Protein AF-A0A9P8VQ71-F1 (afdb_monomer_lite)

Organism: NCBI:txid1576542

Sequence (256 aa):
QYFTYIGATPNETIGEFLALGPKFKAKHPDRSVFQLFCYADFCFQHNPHPDDAMDLIQDFVSDPPVWDEIPWGSDHDKDLANSKLDGVLRALDESGKVQTDVPGVTEVQGQYNSEKRRKMRARFHGKGALSANNITIDDPETGKTVVAEILGRHPLRKYWLALALPSLNVEFKTLSRGHYIDGKETRYQDAFNDYVNHGSNKTLSVAANKEQLDDCCPGQFELNLVLVMPWGKGYRYAAYGIPHYKTDRDFMVFSK

Foldseek 3Di:
DLQDLLVVDDPVLVVVLVVLLVLLCVVQVQDDSLLLSLQLSLLSVPDPDSVSSVVVSV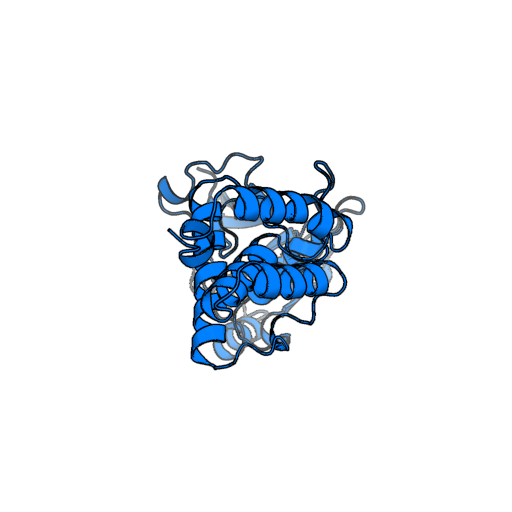VCSVPNPDLVPPPSVDPVSSVSSVVSSVVVVVVCLVVVHDDPRHGPDPPPVPDDDLPVLVVLVVVQQAPFDPVLQWDWDQDPVPRDTFIWGFPEAEPVQRQKTWTFTADPDPVCRQQTEIEMDGCVPPVNVVSSVSCCPGGRNDYAAAPPDVVSCVVVDVVQWAQRYWHWDDDDPDIWIWGWTDGNSDSNHIHTDTDD

Radius of gyration: 24.18 Å; chains: 1; bounding box: 52×38×70 Å

Secondary structure (DSSP, 8-state):
---HHHHHS-HHHHHHHHHHHHHHHHH-TTS-HHHHHHHHHHHHHH-SSHHHHHHHHHHHHHSPPPGGGS--SSHHHHHHHHHHHHHHHHHHHHTT------TT----TT---HHHHHHHHTTTS-SS-TTTTEEEEE-TTT--EEEEEEEEE-SS-TTEEEEEEPP--SS-SS-PEEEEEETTSHHHHHHHHHHHHHS--PBPPB--SGGGTTT--GGGEEEEEEEEEEETTEEEEEEEEEETT-TT--EEEE--

pLDDT: mean 74.89, std 17.03, range [30.48, 95.0]

Structure (mmCIF, N/CA/C/O backbone):
data_AF-A0A9P8VQ71-F1
#
_entry.id   AF-A0A9P8VQ71-F1
#
loop_
_atom_site.group_PDB
_atom_site.id
_atom_site.type_symbol
_atom_site.label_atom_id
_atom_site.label_alt_id
_atom_site.label_comp_id
_atom_site.label_asym_id
_atom_site.label_entity_id
_atom_site.label_seq_id
_atom_site.pdbx_PDB_ins_code
_atom_site.Cartn_x
_atom_site.Cartn_y
_atom_site.Cartn_z
_atom_site.occupancy
_atom_site.B_iso_or_equiv
_atom_site.auth_seq_id
_atom_site.auth_comp_id
_atom_site.auth_asym_id
_atom_site.auth_atom_id
_atom_site.pdbx_PDB_model_num
ATOM 1 N N . GLN A 1 1 ? 25.917 -2.150 -16.978 1.00 56.72 1 GLN A N 1
ATOM 2 C CA . GLN A 1 1 ? 25.340 -2.052 -18.335 1.00 56.72 1 GLN A CA 1
ATOM 3 C C . GLN A 1 1 ? 24.249 -3.104 -18.422 1.00 56.72 1 GLN A C 1
ATOM 5 O O . GLN A 1 1 ? 24.563 -4.263 -18.211 1.00 56.72 1 GLN A O 1
ATOM 10 N N . TYR A 1 2 ? 22.988 -2.702 -18.601 1.00 66.12 2 TYR A N 1
ATOM 11 C CA . TYR A 1 2 ? 21.840 -3.624 -18.560 1.00 66.12 2 TYR A CA 1
ATOM 12 C C . TYR A 1 2 ? 21.537 -4.289 -19.915 1.00 66.12 2 TYR A C 1
ATOM 14 O O . TYR A 1 2 ? 20.934 -5.356 -19.939 1.00 66.12 2 TYR A O 1
ATOM 22 N N . PHE A 1 3 ? 22.000 -3.692 -21.020 1.00 81.56 3 PHE A N 1
ATOM 23 C CA . PHE A 1 3 ? 21.743 -4.142 -22.392 1.00 81.56 3 PHE A CA 1
ATOM 24 C C . PHE A 1 3 ? 23.066 -4.290 -23.145 1.00 81.56 3 PHE A C 1
ATOM 26 O O . PHE A 1 3 ? 23.604 -3.324 -23.693 1.00 81.56 3 PHE A O 1
ATOM 33 N N . THR A 1 4 ? 23.652 -5.480 -23.051 1.00 83.81 4 THR A N 1
ATOM 34 C CA . THR A 1 4 ? 25.009 -5.762 -23.533 1.00 83.81 4 THR A CA 1
ATOM 35 C C . THR A 1 4 ? 25.069 -5.818 -25.055 1.00 83.81 4 THR A C 1
ATOM 37 O O . THR A 1 4 ? 26.008 -5.287 -25.644 1.00 83.81 4 THR A O 1
ATOM 40 N N . TYR A 1 5 ? 24.069 -6.423 -25.692 1.00 85.12 5 TYR A N 1
ATOM 41 C CA . TYR A 1 5 ? 24.061 -6.672 -27.132 1.00 85.12 5 TYR A CA 1
ATOM 42 C C . TYR A 1 5 ? 23.597 -5.441 -27.903 1.00 85.12 5 TYR A C 1
ATOM 44 O O . TYR A 1 5 ? 24.201 -5.105 -28.920 1.00 85.12 5 TYR A O 1
ATOM 52 N N . ILE A 1 6 ? 22.656 -4.668 -27.347 1.00 84.38 6 ILE A N 1
ATOM 53 C CA . ILE A 1 6 ? 22.350 -3.323 -27.863 1.00 84.38 6 ILE A CA 1
ATOM 54 C C . ILE A 1 6 ? 23.618 -2.459 -27.861 1.00 84.38 6 ILE A C 1
ATOM 56 O O . ILE A 1 6 ? 23.921 -1.804 -28.851 1.00 84.38 6 ILE A O 1
ATOM 60 N N . GLY A 1 7 ? 24.402 -2.488 -26.776 1.00 80.50 7 GLY A N 1
ATOM 61 C CA . GLY A 1 7 ? 25.647 -1.719 -26.674 1.00 80.50 7 GLY A CA 1
ATOM 62 C C . GLY A 1 7 ? 26.777 -2.189 -27.600 1.00 80.50 7 GLY A C 1
ATOM 63 O O . GLY A 1 7 ? 27.717 -1.431 -27.826 1.00 80.50 7 GLY A O 1
ATOM 64 N N . ALA A 1 8 ? 26.694 -3.414 -28.126 1.00 82.75 8 ALA A N 1
ATOM 65 C CA . ALA A 1 8 ? 27.650 -3.985 -29.075 1.00 82.75 8 ALA A CA 1
ATOM 66 C C . ALA A 1 8 ? 27.225 -3.813 -30.547 1.00 82.75 8 ALA A C 1
ATOM 68 O O . ALA A 1 8 ? 27.988 -4.157 -31.450 1.00 82.75 8 ALA A O 1
ATOM 69 N N . THR A 1 9 ? 26.020 -3.295 -30.792 1.00 82.56 9 THR A N 1
ATOM 70 C CA . THR A 1 9 ? 25.449 -3.122 -32.132 1.00 82.56 9 THR A CA 1
ATOM 71 C C . THR A 1 9 ? 26.040 -1.878 -32.827 1.00 82.56 9 THR A C 1
ATOM 73 O O . THR A 1 9 ? 26.381 -0.906 -32.148 1.00 82.56 9 THR A O 1
ATOM 76 N N . PRO A 1 10 ? 26.188 -1.854 -34.169 1.00 85.50 10 PRO A N 1
ATOM 77 C CA . PRO A 1 10 ? 26.629 -0.659 -34.890 1.00 85.50 10 PRO A CA 1
ATOM 78 C C . PRO A 1 10 ? 25.768 0.581 -34.595 1.00 85.50 10 PRO A C 1
ATOM 80 O O . PRO A 1 10 ? 24.547 0.496 -34.477 1.00 85.50 10 PRO A O 1
ATOM 83 N N . ASN A 1 11 ? 26.401 1.758 -34.529 1.00 81.19 11 ASN A N 1
ATOM 84 C CA . ASN A 1 11 ? 25.730 3.019 -34.175 1.00 81.19 11 ASN A CA 1
ATOM 85 C C . ASN A 1 11 ? 24.558 3.381 -35.103 1.00 81.19 11 ASN A C 1
ATOM 87 O O . ASN A 1 11 ? 23.593 3.988 -34.644 1.00 81.19 11 ASN A O 1
ATOM 91 N N . GLU A 1 12 ? 24.646 3.027 -36.387 1.00 81.38 12 GLU A N 1
ATOM 92 C CA . GLU A 1 12 ? 23.580 3.260 -37.371 1.00 81.38 12 GLU A CA 1
ATOM 93 C C . GLU A 1 12 ? 22.310 2.492 -36.975 1.00 81.38 12 GLU A C 1
ATOM 95 O O . GLU A 1 12 ? 21.258 3.098 -36.772 1.00 81.38 12 GLU A O 1
ATOM 100 N N . THR A 1 13 ? 22.443 1.194 -36.702 1.00 82.62 13 THR A N 1
ATOM 101 C CA . THR A 1 13 ? 21.354 0.329 -36.230 1.00 82.62 13 THR A CA 1
ATOM 102 C C . THR A 1 13 ? 20.833 0.740 -34.846 1.00 82.62 13 THR A C 1
ATOM 104 O O . THR A 1 13 ? 19.630 0.700 -34.599 1.00 82.62 13 THR A O 1
ATOM 107 N N . ILE A 1 14 ? 21.701 1.204 -33.933 1.00 81.75 14 ILE A N 1
ATOM 108 C CA . ILE A 1 14 ? 21.259 1.750 -32.634 1.00 81.75 14 ILE A CA 1
ATOM 109 C C . ILE A 1 14 ? 20.376 2.988 -32.842 1.00 81.75 14 ILE A C 1
ATOM 111 O O . ILE A 1 14 ? 19.362 3.138 -32.161 1.00 81.75 14 ILE A O 1
ATOM 115 N N . GLY A 1 15 ? 20.741 3.876 -33.771 1.00 80.62 15 GLY A N 1
ATOM 116 C CA . GLY A 1 15 ? 19.944 5.058 -34.101 1.00 80.62 15 GLY A CA 1
ATOM 117 C C . GLY A 1 15 ? 18.542 4.692 -34.591 1.00 80.62 15 GLY A C 1
ATOM 118 O O . GLY A 1 15 ? 17.553 5.271 -34.133 1.00 80.62 15 GLY A O 1
ATOM 119 N N . GLU A 1 16 ? 18.451 3.686 -35.460 1.00 85.75 16 GLU A N 1
ATOM 120 C CA . GLU A 1 16 ? 17.181 3.150 -35.959 1.00 85.75 16 GLU A CA 1
ATOM 121 C C . GLU A 1 16 ? 16.343 2.514 -34.848 1.00 85.75 16 GLU A C 1
ATOM 123 O O . GLU A 1 16 ? 15.158 2.830 -34.712 1.00 85.75 16 GLU A O 1
ATOM 128 N N . PHE A 1 17 ? 16.960 1.691 -33.997 1.00 87.75 17 PHE A N 1
ATOM 129 C CA . PHE A 1 17 ? 16.309 1.094 -32.832 1.00 87.75 17 PHE A CA 1
ATOM 130 C C . PHE A 1 17 ? 15.763 2.155 -31.865 1.00 87.75 17 PHE A C 1
ATOM 132 O O . PHE A 1 17 ? 14.601 2.096 -31.457 1.00 87.75 17 PHE A O 1
ATOM 139 N N . LEU A 1 18 ? 16.559 3.169 -31.514 1.00 85.94 18 LEU A N 1
ATOM 140 C CA . LEU A 1 18 ? 16.131 4.220 -30.586 1.00 85.94 18 LEU A CA 1
ATOM 141 C C . LEU A 1 18 ? 14.947 5.031 -31.136 1.00 85.94 18 LEU A C 1
ATOM 143 O O . LEU A 1 18 ? 14.087 5.464 -30.363 1.00 85.94 18 LEU A O 1
ATOM 147 N N . ALA A 1 19 ? 14.843 5.181 -32.461 1.00 87.44 19 ALA A N 1
ATOM 148 C CA . ALA A 1 19 ? 13.693 5.811 -33.110 1.00 87.44 19 ALA A CA 1
ATOM 149 C C . ALA A 1 19 ? 12.394 4.985 -32.994 1.00 87.44 19 ALA A C 1
ATOM 151 O O . ALA A 1 19 ? 11.300 5.531 -33.182 1.00 87.44 19 ALA A O 1
ATOM 152 N N . LEU A 1 20 ? 12.480 3.692 -32.656 1.00 88.31 20 LEU A N 1
ATOM 153 C CA . LEU A 1 20 ? 11.317 2.843 -32.389 1.00 88.31 20 LEU A CA 1
ATOM 154 C C . LEU A 1 20 ? 10.720 3.075 -30.999 1.00 88.31 20 LEU A C 1
ATOM 156 O O . LEU A 1 20 ? 9.520 2.881 -30.833 1.00 88.31 20 LEU A O 1
ATOM 160 N N . GLY A 1 21 ? 11.497 3.552 -30.021 1.00 86.12 21 GLY A N 1
ATOM 161 C CA . GLY A 1 21 ? 11.017 3.799 -28.654 1.00 86.12 21 GLY A CA 1
ATOM 162 C C . GLY A 1 21 ? 9.777 4.708 -28.588 1.00 86.12 21 GLY A C 1
ATOM 163 O O . GLY A 1 21 ? 8.754 4.299 -28.031 1.00 86.12 21 GLY A O 1
ATOM 164 N N . PRO A 1 22 ? 9.800 5.911 -29.198 1.00 85.69 22 PRO A N 1
ATOM 165 C CA . PRO A 1 22 ? 8.629 6.784 -29.261 1.00 85.69 22 PRO A CA 1
ATOM 166 C C . PRO A 1 22 ? 7.447 6.170 -30.024 1.00 85.69 22 PRO A C 1
ATOM 168 O O . PRO A 1 22 ? 6.303 6.330 -29.603 1.00 85.69 22 PRO A O 1
ATOM 171 N N . LYS A 1 23 ? 7.706 5.439 -31.121 1.00 86.56 23 LYS A N 1
ATOM 172 C CA . LYS A 1 23 ? 6.660 4.766 -31.916 1.00 86.56 23 LYS A CA 1
ATOM 173 C C . LYS A 1 23 ? 5.966 3.670 -31.108 1.00 86.56 23 LYS A C 1
ATOM 175 O O . LYS A 1 23 ? 4.740 3.610 -31.079 1.00 86.56 23 LYS A O 1
ATOM 180 N N . PHE A 1 24 ? 6.753 2.853 -30.411 1.00 85.31 24 PHE A N 1
ATOM 181 C CA . PHE A 1 24 ? 6.275 1.808 -29.517 1.00 85.31 24 PHE A CA 1
ATOM 182 C C . PHE A 1 24 ? 5.401 2.389 -28.415 1.00 85.31 24 PHE A C 1
ATOM 184 O O . PHE A 1 24 ? 4.281 1.931 -28.218 1.00 85.31 24 PHE A O 1
ATOM 191 N N . LYS A 1 25 ? 5.863 3.457 -27.757 1.00 84.31 25 LYS A N 1
ATOM 192 C CA . LYS A 1 25 ? 5.108 4.090 -26.674 1.00 84.31 25 LYS A CA 1
ATOM 193 C C . LYS A 1 25 ? 3.837 4.792 -27.159 1.00 84.31 25 LYS A C 1
ATOM 195 O O . LYS A 1 25 ? 2.855 4.830 -26.429 1.00 84.31 25 LYS A O 1
ATOM 200 N N . ALA A 1 26 ? 3.828 5.324 -28.381 1.00 78.25 26 ALA A N 1
ATOM 201 C CA . ALA A 1 26 ? 2.627 5.907 -28.973 1.00 78.25 26 ALA A CA 1
ATOM 202 C C . ALA A 1 26 ? 1.564 4.845 -29.312 1.00 78.25 26 ALA A C 1
ATOM 204 O O . ALA A 1 26 ? 0.375 5.103 -29.135 1.00 78.25 26 ALA A O 1
ATOM 205 N N . LYS A 1 27 ? 1.981 3.664 -29.792 1.00 83.88 27 LYS A N 1
ATOM 206 C CA . LYS A 1 27 ? 1.074 2.570 -30.181 1.00 83.88 27 LYS A CA 1
ATOM 207 C C . LYS A 1 27 ? 0.613 1.724 -28.989 1.00 83.88 27 LYS A C 1
ATOM 209 O O . LYS A 1 27 ? -0.550 1.340 -28.934 1.00 83.88 27 LYS A O 1
ATOM 214 N N . HIS A 1 28 ? 1.508 1.501 -28.029 1.00 80.56 28 HIS A N 1
ATOM 215 C CA . HIS A 1 28 ? 1.309 0.675 -26.836 1.00 80.56 28 HIS A CA 1
ATOM 216 C C . HIS A 1 28 ? 1.615 1.505 -25.580 1.00 80.56 28 HIS A C 1
ATOM 218 O O . HIS A 1 28 ? 2.637 1.292 -24.920 1.00 80.56 28 HIS A O 1
ATOM 224 N N . PRO A 1 29 ? 0.776 2.510 -25.256 1.00 73.38 29 PRO A N 1
ATOM 225 C CA . PRO A 1 29 ? 1.038 3.464 -24.171 1.00 73.38 29 PRO A CA 1
ATOM 226 C C . PRO A 1 29 ? 1.089 2.805 -22.796 1.00 73.38 29 PRO A C 1
ATOM 228 O O . PRO A 1 29 ? 1.660 3.349 -21.851 1.00 73.38 29 PRO A O 1
ATOM 231 N N . ASP A 1 30 ? 0.491 1.632 -22.682 1.00 72.81 30 ASP A N 1
ATOM 232 C CA . ASP A 1 30 ? 0.428 0.831 -21.486 1.00 72.81 30 ASP A CA 1
ATOM 233 C C . ASP A 1 30 ? 1.715 -0.012 -21.323 1.00 72.81 30 ASP A C 1
ATOM 235 O O . ASP A 1 30 ? 2.209 -0.193 -20.215 1.00 72.81 30 ASP A O 1
ATOM 239 N N . ARG A 1 31 ? 2.376 -0.430 -22.401 1.00 72.38 31 ARG A N 1
ATOM 240 C CA . ARG A 1 31 ? 3.621 -1.207 -22.311 1.00 72.38 31 ARG A CA 1
ATOM 241 C C . ARG A 1 31 ? 4.814 -0.342 -21.866 1.00 72.38 31 ARG A C 1
ATOM 243 O O . ARG A 1 31 ? 4.934 0.850 -22.173 1.00 72.38 31 ARG A O 1
ATOM 250 N N . SER A 1 32 ? 5.727 -0.961 -21.116 1.00 80.50 32 SER A N 1
ATOM 251 C CA . SER A 1 32 ? 6.969 -0.315 -20.678 1.00 80.50 32 SER A CA 1
ATOM 252 C C . SER A 1 32 ? 7.980 -0.298 -21.820 1.00 80.50 32 SER A C 1
ATOM 254 O O . SER A 1 32 ? 8.241 -1.333 -22.428 1.00 80.50 32 SER A O 1
ATOM 256 N N . VAL A 1 33 ? 8.617 0.848 -22.080 1.00 84.00 33 VAL A N 1
ATOM 257 C CA . VAL A 1 33 ? 9.683 0.937 -23.094 1.00 84.00 33 VAL A CA 1
ATOM 258 C C . VAL A 1 33 ? 10.865 0.019 -22.753 1.00 84.00 33 VAL A C 1
ATOM 260 O O . VAL A 1 33 ? 11.551 -0.465 -23.642 1.00 84.00 33 VAL A O 1
ATOM 263 N N . PHE A 1 34 ? 11.061 -0.325 -21.477 1.00 87.06 34 PHE A N 1
ATOM 264 C CA . PHE A 1 34 ? 12.104 -1.266 -21.070 1.00 87.06 34 PHE A CA 1
ATOM 265 C C . PHE A 1 34 ? 11.818 -2.707 -21.503 1.00 87.06 34 PHE A C 1
ATOM 267 O O . PHE A 1 34 ? 12.762 -3.473 -21.676 1.00 87.06 34 PHE A O 1
ATOM 274 N N . GLN A 1 35 ? 10.554 -3.067 -21.758 1.00 87.12 35 GLN A N 1
ATOM 275 C CA . GLN A 1 35 ? 10.213 -4.352 -22.379 1.00 87.12 35 GLN A CA 1
ATOM 276 C C . GLN A 1 35 ? 10.727 -4.423 -23.819 1.00 87.12 35 GLN A C 1
ATOM 278 O O . GLN A 1 35 ? 11.318 -5.429 -24.197 1.00 87.12 35 GLN A O 1
ATOM 283 N N . LEU A 1 36 ? 10.584 -3.336 -24.589 1.00 90.88 36 LEU A N 1
ATOM 284 C CA . LEU A 1 36 ? 11.169 -3.228 -25.929 1.00 90.88 36 LEU A CA 1
ATOM 285 C C . LEU A 1 36 ? 12.696 -3.368 -25.875 1.00 90.88 36 LEU A C 1
ATOM 287 O O . LEU A 1 36 ? 13.273 -4.060 -26.701 1.00 90.88 36 LEU A O 1
ATOM 291 N N . PHE A 1 37 ? 13.352 -2.755 -24.888 1.00 89.81 37 PHE A N 1
ATOM 292 C CA . PHE A 1 37 ? 14.810 -2.824 -24.754 1.00 89.81 37 PHE A CA 1
ATOM 293 C C . PHE A 1 37 ? 15.282 -4.227 -24.354 1.00 89.81 37 PHE A C 1
ATOM 295 O O . PHE A 1 37 ? 16.272 -4.714 -24.887 1.00 89.81 37 PHE A O 1
ATOM 302 N N . CYS A 1 38 ? 14.563 -4.910 -23.462 1.00 89.31 38 CYS A N 1
ATOM 303 C CA . CYS A 1 38 ? 14.868 -6.296 -23.106 1.00 89.31 38 CYS A CA 1
ATOM 304 C C . CYS A 1 38 ? 14.659 -7.245 -24.296 1.00 89.31 38 CYS A C 1
ATOM 306 O O . CYS A 1 38 ? 15.499 -8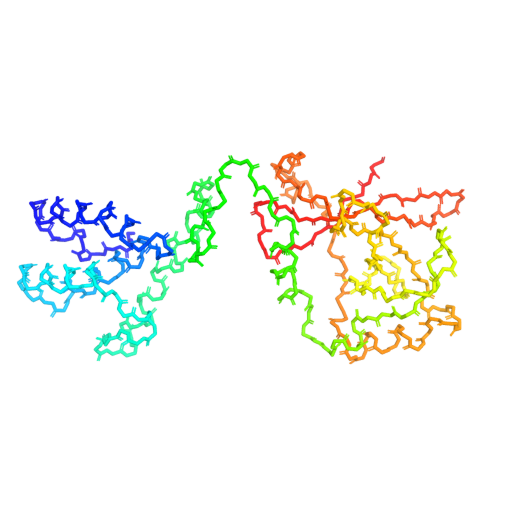.107 -24.542 1.00 89.31 38 CYS A O 1
ATOM 308 N N . TYR A 1 39 ? 13.576 -7.062 -25.057 1.00 92.56 39 TYR A N 1
ATOM 309 C CA . TYR A 1 39 ? 13.305 -7.864 -26.248 1.00 92.56 39 TYR A CA 1
ATOM 310 C C . TYR A 1 39 ? 14.315 -7.598 -27.373 1.00 92.56 39 TYR A C 1
ATOM 312 O O . TYR A 1 39 ? 14.793 -8.534 -28.005 1.00 92.56 39 TYR A O 1
ATOM 320 N N . ALA A 1 40 ? 14.707 -6.341 -27.583 1.00 90.69 40 ALA A N 1
ATOM 321 C CA . ALA A 1 40 ? 15.726 -5.983 -28.562 1.00 90.69 40 ALA A CA 1
ATOM 322 C C . ALA A 1 40 ? 17.102 -6.553 -28.200 1.00 90.69 40 ALA A C 1
ATOM 324 O O . ALA A 1 40 ? 17.777 -7.103 -29.063 1.00 90.69 40 ALA A O 1
ATOM 325 N N . ASP A 1 41 ? 17.501 -6.495 -26.926 1.00 90.12 41 ASP A N 1
ATOM 326 C CA . ASP A 1 41 ? 18.764 -7.089 -26.470 1.00 90.12 41 ASP A CA 1
ATOM 327 C C . ASP A 1 41 ? 18.781 -8.613 -26.670 1.00 90.12 41 ASP A C 1
ATOM 329 O O . ASP A 1 41 ? 19.803 -9.162 -27.068 1.00 90.12 41 ASP A O 1
ATOM 333 N N . PHE A 1 42 ? 17.636 -9.281 -26.485 1.00 93.06 42 PHE A N 1
ATOM 334 C CA . PHE A 1 42 ? 17.454 -10.689 -26.850 1.00 93.06 42 PHE A CA 1
ATOM 335 C C . PHE A 1 42 ? 17.558 -10.915 -28.369 1.00 93.06 42 PHE A C 1
ATOM 337 O O . PHE A 1 42 ? 18.289 -11.799 -28.812 1.00 93.06 42 PHE A O 1
ATOM 344 N N . CYS A 1 43 ? 16.898 -10.097 -29.193 1.00 92.69 43 CYS A N 1
ATOM 345 C CA . CYS A 1 43 ? 16.964 -10.238 -30.650 1.00 92.69 43 CYS A CA 1
ATOM 346 C C . CYS A 1 43 ? 18.398 -10.072 -31.170 1.00 92.69 43 CYS A C 1
ATOM 348 O O . CYS A 1 43 ? 18.849 -10.894 -31.963 1.00 92.69 43 CYS A O 1
ATOM 350 N N . PHE A 1 44 ? 19.147 -9.081 -30.680 1.00 90.31 44 PHE A N 1
ATOM 351 C CA . PHE A 1 44 ? 20.554 -8.893 -31.051 1.00 90.31 44 PHE A CA 1
ATOM 352 C C . PHE A 1 44 ? 21.483 -9.987 -30.507 1.00 90.31 44 PHE A C 1
ATOM 354 O O . PHE A 1 44 ? 22.536 -10.237 -31.085 1.00 90.31 44 PHE A O 1
ATOM 361 N N . GLN A 1 45 ? 21.114 -10.653 -29.411 1.00 91.00 45 GLN A N 1
ATOM 362 C CA . GLN A 1 45 ? 21.862 -11.796 -28.883 1.00 91.00 45 GLN A CA 1
ATOM 363 C C . GLN A 1 45 ? 21.697 -13.048 -29.757 1.00 91.00 45 GLN A C 1
ATOM 365 O O . GLN A 1 45 ? 22.660 -13.791 -29.946 1.00 91.00 45 GLN A O 1
ATOM 370 N N . HIS A 1 46 ? 20.486 -13.301 -30.261 1.00 89.06 46 HIS A N 1
ATOM 371 C CA . HIS A 1 46 ? 20.137 -14.562 -30.926 1.00 89.06 46 HIS A CA 1
ATOM 372 C C . HIS A 1 46 ? 20.129 -14.497 -32.455 1.00 89.06 46 HIS A C 1
ATOM 374 O O . HIS A 1 46 ? 20.053 -15.547 -33.094 1.00 89.06 46 HIS A O 1
ATOM 380 N N . ASN A 1 47 ? 20.253 -13.307 -33.044 1.00 87.12 47 ASN A N 1
ATOM 381 C CA . ASN A 1 47 ? 20.319 -13.139 -34.491 1.00 87.12 47 ASN A CA 1
ATOM 382 C C . ASN A 1 47 ? 21.705 -12.618 -34.902 1.00 87.12 47 ASN A C 1
ATOM 384 O O . ASN A 1 47 ? 22.114 -11.543 -34.461 1.00 87.12 47 ASN A O 1
ATOM 388 N N . PRO A 1 48 ? 22.449 -13.358 -35.745 1.00 78.88 48 PRO A N 1
ATOM 389 C CA . PRO A 1 48 ? 23.799 -12.977 -36.162 1.00 78.88 48 PRO A CA 1
ATOM 390 C C . PRO A 1 48 ? 23.824 -11.766 -37.106 1.00 78.88 48 PRO A C 1
ATOM 392 O O . PRO A 1 48 ? 24.868 -11.126 -37.242 1.00 78.88 48 PRO A O 1
ATOM 395 N N . HIS A 1 49 ? 22.696 -11.444 -37.747 1.00 85.56 49 HIS A N 1
ATOM 396 C CA . HIS A 1 49 ? 22.535 -10.267 -38.591 1.00 85.56 49 HIS A CA 1
ATOM 397 C C . HIS A 1 49 ? 21.652 -9.228 -37.882 1.00 85.56 49 HIS A C 1
ATOM 399 O O . HIS A 1 49 ? 20.529 -9.551 -37.492 1.00 85.56 49 HIS A O 1
ATOM 405 N N . PRO A 1 50 ? 22.131 -7.980 -37.711 1.00 83.25 50 PRO A N 1
ATOM 406 C CA . PRO A 1 50 ? 21.350 -6.926 -37.068 1.00 83.25 50 PRO A CA 1
ATOM 407 C C . PRO A 1 50 ? 20.031 -6.608 -37.781 1.00 83.25 50 PRO A C 1
ATOM 409 O O . PRO A 1 50 ? 19.072 -6.247 -37.110 1.00 83.25 50 PRO A O 1
ATOM 412 N N . ASP A 1 51 ? 19.967 -6.782 -39.103 1.00 87.06 51 ASP A N 1
ATOM 413 C CA . ASP A 1 51 ? 18.749 -6.550 -39.891 1.00 87.06 51 ASP A CA 1
ATOM 414 C C . ASP A 1 51 ? 17.644 -7.557 -39.522 1.00 87.06 51 ASP A C 1
ATOM 416 O O . ASP A 1 51 ? 16.522 -7.152 -39.230 1.00 87.06 51 ASP A O 1
ATOM 420 N N . ASP A 1 52 ? 17.985 -8.845 -39.383 1.00 89.06 52 ASP A N 1
ATOM 421 C CA . ASP A 1 52 ? 17.046 -9.888 -38.938 1.00 89.06 52 ASP A CA 1
ATOM 422 C C . ASP A 1 52 ? 16.529 -9.607 -37.513 1.00 89.06 52 ASP A C 1
ATOM 424 O O . ASP A 1 52 ? 15.354 -9.805 -37.199 1.00 89.06 52 ASP A O 1
ATOM 428 N N . ALA A 1 53 ? 17.404 -9.104 -36.631 1.00 90.56 53 ALA A N 1
ATOM 429 C CA . ALA A 1 53 ? 17.000 -8.663 -35.298 1.00 90.56 53 ALA A CA 1
ATOM 430 C C . ALA A 1 53 ? 16.042 -7.464 -35.369 1.00 90.56 53 ALA A C 1
ATOM 432 O O . ALA A 1 53 ? 15.074 -7.402 -34.611 1.00 90.56 53 ALA A O 1
ATOM 433 N N . MET A 1 54 ? 16.300 -6.513 -36.268 1.00 92.25 54 MET A N 1
ATOM 434 C CA . MET A 1 54 ? 15.486 -5.311 -36.439 1.00 92.25 54 MET A CA 1
ATOM 435 C C . MET A 1 54 ? 14.096 -5.611 -36.999 1.00 92.25 54 MET A C 1
ATOM 437 O O . MET A 1 54 ? 13.140 -4.972 -36.554 1.00 92.25 54 MET A O 1
ATOM 441 N N . ASP A 1 55 ? 13.963 -6.595 -37.887 1.00 93.38 55 ASP A N 1
ATOM 442 C CA . ASP A 1 55 ? 12.665 -7.061 -38.383 1.00 93.38 55 ASP A CA 1
ATOM 443 C C . ASP A 1 55 ? 11.807 -7.614 -37.232 1.00 93.38 55 ASP A C 1
ATOM 445 O O . ASP A 1 55 ? 10.679 -7.164 -37.020 1.00 93.38 55 ASP A O 1
ATOM 449 N N . LEU A 1 56 ? 12.378 -8.481 -36.388 1.00 93.06 56 LEU A N 1
ATOM 450 C CA . LEU A 1 56 ? 11.694 -9.012 -35.199 1.00 93.06 56 LEU A CA 1
ATOM 451 C C . LEU A 1 56 ? 11.306 -7.908 -34.206 1.00 93.06 56 LEU A C 1
ATOM 453 O O . LEU A 1 56 ? 10.219 -7.924 -33.621 1.00 93.06 56 LEU A O 1
ATOM 457 N N . ILE A 1 57 ? 12.180 -6.917 -34.013 1.00 94.56 57 ILE A N 1
ATOM 458 C CA . ILE A 1 57 ? 11.893 -5.769 -33.149 1.00 94.56 57 ILE A CA 1
ATOM 459 C C . ILE A 1 57 ? 10.756 -4.923 -33.743 1.00 94.56 57 ILE A C 1
ATOM 461 O O . ILE A 1 57 ? 9.899 -4.456 -32.992 1.00 94.56 57 ILE A O 1
ATOM 465 N N . GLN A 1 58 ? 10.702 -4.724 -35.063 1.00 94.19 58 GLN A N 1
ATOM 466 C CA . GLN A 1 58 ? 9.607 -3.996 -35.716 1.00 94.19 58 GLN A CA 1
ATOM 467 C C . GLN A 1 58 ? 8.272 -4.737 -35.630 1.00 94.19 58 GLN A C 1
ATOM 469 O O . GLN A 1 58 ? 7.241 -4.093 -35.393 1.00 94.19 58 GLN A O 1
ATOM 474 N N . ASP A 1 59 ? 8.285 -6.063 -35.745 1.00 93.31 59 ASP A N 1
ATOM 475 C CA . ASP A 1 59 ? 7.106 -6.903 -35.529 1.00 93.31 59 ASP A CA 1
ATOM 476 C C . ASP A 1 59 ? 6.600 -6.762 -34.092 1.00 93.31 59 ASP A C 1
ATOM 478 O O . ASP A 1 59 ? 5.425 -6.464 -33.866 1.00 93.31 59 ASP A O 1
ATOM 482 N N . PHE A 1 60 ? 7.505 -6.833 -33.114 1.00 93.44 60 PHE A N 1
ATOM 483 C CA . PHE A 1 60 ? 7.172 -6.608 -31.709 1.00 93.44 60 PHE A CA 1
ATOM 484 C C . PHE A 1 60 ? 6.637 -5.196 -31.448 1.00 93.44 60 PHE A C 1
ATOM 486 O O . PHE A 1 60 ? 5.705 -5.006 -30.669 1.00 93.44 60 PHE A O 1
ATOM 493 N N . VAL A 1 61 ? 7.189 -4.175 -32.108 1.00 92.62 61 VAL A N 1
ATOM 494 C CA . VAL A 1 61 ? 6.672 -2.803 -32.005 1.00 92.62 61 VAL A CA 1
ATOM 495 C C . VAL A 1 61 ? 5.271 -2.694 -32.605 1.00 92.62 61 VAL A C 1
ATOM 497 O O . VAL A 1 61 ? 4.442 -1.909 -32.131 1.00 92.62 61 VAL A O 1
ATOM 500 N N . SER A 1 62 ? 4.986 -3.481 -33.638 1.00 91.69 62 SER A N 1
ATOM 501 C CA . SER A 1 62 ? 3.695 -3.494 -34.306 1.00 91.69 62 SER A CA 1
ATOM 502 C C . SER A 1 62 ? 2.627 -4.200 -33.476 1.00 91.69 62 SER A C 1
ATOM 504 O O . SER A 1 62 ? 1.563 -3.605 -33.286 1.00 91.69 62 SER A O 1
ATOM 506 N N . ASP A 1 63 ? 2.900 -5.393 -32.963 1.00 90.38 63 ASP A N 1
ATOM 507 C CA . ASP A 1 63 ? 1.948 -6.196 -32.191 1.00 90.38 63 ASP A CA 1
ATOM 508 C C . ASP A 1 63 ? 2.680 -7.052 -31.135 1.00 90.38 63 ASP A C 1
ATOM 510 O O . ASP A 1 63 ? 3.049 -8.198 -31.394 1.00 90.38 63 ASP A O 1
ATOM 514 N N . PRO A 1 64 ? 2.975 -6.492 -29.948 1.00 88.25 64 PRO A N 1
ATOM 515 C CA . PRO A 1 64 ? 3.777 -7.165 -28.944 1.00 88.25 64 PRO A CA 1
ATOM 516 C C . PRO A 1 64 ? 2.947 -8.251 -28.245 1.00 88.25 64 PRO A C 1
ATOM 518 O O . PRO A 1 64 ? 1.965 -7.919 -27.566 1.00 88.25 64 PRO A O 1
ATOM 521 N N . PRO A 1 65 ? 3.374 -9.527 -28.274 1.00 84.19 65 PRO A N 1
ATOM 522 C CA . PRO A 1 65 ? 2.718 -10.581 -27.508 1.00 84.19 65 PRO A CA 1
ATOM 523 C C . PRO A 1 65 ? 2.734 -10.273 -26.004 1.00 84.19 65 PRO A C 1
ATOM 525 O O . PRO A 1 65 ? 3.462 -9.392 -25.514 1.00 84.19 65 PRO A O 1
ATOM 528 N N . VAL A 1 66 ? 1.915 -10.998 -25.239 1.00 84.31 66 VAL A N 1
ATOM 529 C CA . VAL A 1 66 ? 1.961 -10.942 -23.773 1.00 84.31 66 VAL A CA 1
ATOM 530 C C . VAL A 1 66 ? 3.374 -11.321 -23.318 1.00 84.31 66 VAL A C 1
ATOM 532 O O . VAL A 1 66 ? 3.974 -12.246 -23.854 1.00 84.31 66 VAL A O 1
ATOM 535 N N . TRP A 1 67 ? 3.927 -10.596 -22.340 1.00 84.00 67 TRP A N 1
ATOM 536 C CA . TRP A 1 67 ? 5.335 -10.735 -21.927 1.00 84.00 67 TRP A CA 1
ATOM 537 C C . TRP A 1 67 ? 5.734 -12.181 -21.589 1.00 84.00 67 TRP A C 1
ATOM 539 O O . TRP A 1 67 ? 6.814 -12.644 -21.955 1.00 84.00 67 TRP A O 1
ATOM 549 N N . ASP A 1 68 ? 4.829 -12.909 -20.937 1.00 81.50 68 ASP A N 1
ATOM 550 C CA . ASP A 1 68 ? 5.035 -14.305 -20.555 1.00 81.50 68 ASP A CA 1
ATOM 551 C C . ASP A 1 68 ? 4.928 -15.307 -21.707 1.00 81.50 68 ASP A C 1
ATOM 553 O O . ASP A 1 68 ? 5.406 -16.432 -21.552 1.00 81.50 68 ASP A O 1
ATOM 557 N N . GLU A 1 69 ? 4.337 -14.897 -22.830 1.00 84.50 69 GLU A N 1
ATOM 558 C CA . GLU A 1 69 ? 4.088 -15.704 -24.031 1.00 84.50 69 GLU A CA 1
ATOM 559 C C . GLU A 1 69 ? 5.149 -15.485 -25.121 1.00 84.50 69 GLU A C 1
ATOM 561 O O . GLU A 1 69 ? 5.101 -16.127 -26.170 1.00 84.50 69 GLU A O 1
ATOM 566 N N . ILE A 1 70 ? 6.122 -14.595 -24.890 1.00 87.56 70 ILE A N 1
ATOM 567 C CA . ILE A 1 70 ? 7.241 -14.391 -25.815 1.00 87.56 70 ILE A CA 1
ATOM 568 C C . ILE A 1 70 ? 8.049 -15.698 -25.935 1.00 87.56 70 ILE A C 1
ATOM 570 O O . ILE A 1 70 ? 8.420 -16.290 -24.915 1.00 87.56 70 ILE A O 1
ATOM 574 N N . PRO A 1 71 ? 8.376 -16.146 -27.161 1.00 86.75 71 PRO A N 1
ATOM 575 C CA . PRO A 1 71 ? 9.186 -17.338 -27.380 1.00 86.75 71 PRO A CA 1
ATOM 576 C C . PRO A 1 71 ? 10.675 -17.032 -27.151 1.00 86.75 71 PRO A C 1
ATOM 578 O O . PRO A 1 71 ? 11.446 -16.897 -28.096 1.00 86.75 71 PRO A O 1
ATOM 581 N N . TRP A 1 72 ? 11.093 -16.946 -25.886 1.00 83.44 72 TRP A N 1
ATOM 582 C CA . TRP A 1 72 ? 12.464 -16.603 -25.468 1.00 83.44 72 TRP A CA 1
ATOM 583 C C . TRP A 1 72 ? 13.550 -17.614 -25.879 1.00 83.44 72 TRP A C 1
ATOM 585 O O . TRP A 1 72 ? 14.711 -17.429 -25.551 1.00 83.44 72 TRP A O 1
ATOM 595 N N . GLY A 1 73 ? 13.217 -18.709 -26.562 1.00 81.50 73 GLY A N 1
ATOM 596 C CA . GLY A 1 73 ? 14.174 -19.754 -26.948 1.00 81.50 73 GLY A CA 1
ATOM 597 C C . GLY A 1 73 ? 14.612 -20.667 -25.793 1.00 81.50 73 GLY A C 1
ATOM 598 O O . GLY A 1 73 ? 14.726 -21.875 -25.999 1.00 81.50 73 GLY A O 1
ATOM 599 N N . SER A 1 74 ? 14.788 -20.135 -24.578 1.00 83.56 74 SER A N 1
ATOM 600 C CA . SER A 1 74 ? 15.044 -20.908 -23.357 1.00 83.56 74 SER A CA 1
ATOM 601 C C . SER A 1 74 ? 14.483 -20.237 -22.091 1.00 83.56 74 SER A C 1
ATOM 603 O O . SER A 1 74 ? 14.267 -19.024 -22.057 1.00 83.56 74 SER A O 1
ATOM 605 N N . ASP A 1 75 ? 14.293 -21.019 -21.020 1.00 80.06 75 ASP A N 1
ATOM 606 C CA . ASP A 1 75 ? 13.919 -20.485 -19.697 1.00 80.06 75 ASP A CA 1
ATOM 607 C C . ASP A 1 75 ? 14.992 -19.532 -19.148 1.00 80.06 75 ASP A C 1
ATOM 609 O O . ASP A 1 75 ? 14.679 -18.542 -18.491 1.00 80.06 75 ASP A O 1
ATOM 613 N N . HIS A 1 76 ? 16.263 -19.787 -19.476 1.00 79.44 76 HIS A N 1
ATOM 614 C CA . HIS A 1 76 ? 17.375 -18.930 -19.076 1.00 79.44 76 HIS A CA 1
ATOM 615 C C . HIS A 1 76 ? 17.268 -17.527 -19.683 1.00 79.44 76 HIS A C 1
ATOM 617 O O . HIS A 1 76 ? 17.486 -16.537 -18.986 1.00 79.44 76 HIS A O 1
ATOM 623 N N . ASP A 1 77 ? 16.898 -17.432 -20.959 1.00 81.25 77 ASP A N 1
ATOM 624 C CA . ASP A 1 77 ? 16.752 -16.151 -21.651 1.00 81.25 77 ASP A CA 1
ATOM 625 C C . ASP A 1 77 ? 15.535 -15.373 -21.130 1.00 81.25 77 ASP A C 1
ATOM 627 O O . ASP A 1 77 ? 15.609 -14.154 -20.947 1.00 81.25 77 ASP A O 1
ATOM 631 N N . LYS A 1 78 ? 14.448 -16.080 -20.782 1.00 84.88 78 LYS A N 1
ATOM 632 C CA . LYS A 1 78 ? 13.285 -15.491 -20.100 1.00 84.88 78 LYS A CA 1
ATOM 633 C C . LYS A 1 78 ? 13.668 -14.920 -18.731 1.00 84.88 78 LYS A C 1
ATOM 635 O O . LYS A 1 78 ? 13.341 -13.770 -18.426 1.00 84.88 78 LYS A O 1
ATOM 640 N N . ASP A 1 79 ? 14.384 -15.690 -17.916 1.00 80.00 79 ASP A N 1
ATOM 641 C CA . ASP A 1 79 ? 14.844 -15.257 -16.593 1.00 80.00 79 ASP A CA 1
ATOM 642 C C . ASP A 1 79 ? 15.821 -14.078 -16.687 1.00 80.00 79 ASP A C 1
ATOM 644 O O . ASP A 1 79 ? 15.744 -13.133 -15.896 1.00 80.00 79 ASP A O 1
ATOM 648 N N . LEU A 1 80 ? 16.705 -14.085 -17.688 1.00 81.06 80 LEU A N 1
ATOM 649 C CA . LEU A 1 80 ? 17.636 -12.992 -17.945 1.00 81.06 80 LEU A CA 1
ATOM 650 C C . LEU A 1 80 ? 16.903 -11.707 -18.354 1.00 81.06 80 LEU A C 1
ATOM 652 O O . LEU A 1 80 ? 17.236 -10.631 -17.852 1.00 81.06 80 LEU A O 1
ATOM 656 N N . ALA A 1 81 ? 15.894 -11.802 -19.224 1.00 80.94 81 ALA A N 1
ATOM 657 C CA . ALA A 1 81 ? 15.063 -10.666 -19.616 1.00 80.94 81 ALA A CA 1
ATOM 658 C C . ALA A 1 81 ? 14.291 -10.086 -18.418 1.00 80.94 81 ALA A C 1
ATOM 660 O O . ALA A 1 81 ? 14.291 -8.869 -18.220 1.00 80.94 81 ALA A O 1
ATOM 661 N N . ASN A 1 82 ? 13.711 -10.945 -17.573 1.00 79.56 82 ASN A N 1
ATOM 662 C CA . ASN A 1 82 ? 13.038 -10.528 -16.341 1.00 79.56 82 ASN A CA 1
ATOM 663 C C . ASN A 1 82 ? 14.009 -9.850 -15.366 1.00 79.56 82 ASN A C 1
ATOM 665 O O . ASN A 1 82 ? 13.735 -8.757 -14.877 1.00 79.56 82 ASN A O 1
ATOM 669 N N . SER A 1 83 ? 15.192 -10.432 -15.152 1.00 79.25 83 SER A N 1
ATOM 670 C CA . SER A 1 83 ? 16.203 -9.851 -14.266 1.00 79.25 83 SER A CA 1
ATOM 671 C C . SER A 1 83 ? 16.725 -8.501 -14.767 1.00 79.25 83 SER A C 1
ATOM 673 O O . SER A 1 83 ? 17.025 -7.630 -13.947 1.00 79.25 83 SER A O 1
ATOM 675 N N . LYS A 1 84 ? 16.863 -8.310 -16.087 1.00 80.44 84 LYS A N 1
ATOM 676 C CA . LYS A 1 84 ? 17.246 -7.020 -16.684 1.00 80.44 84 LYS A CA 1
ATOM 677 C C . LYS A 1 84 ? 16.147 -5.982 -16.491 1.00 80.44 84 LYS A C 1
ATOM 679 O O . LYS A 1 84 ? 16.450 -4.861 -16.087 1.00 80.44 84 LYS A O 1
ATOM 684 N N . LEU A 1 85 ? 14.892 -6.361 -16.731 1.00 81.50 85 LEU A N 1
ATOM 685 C CA . LEU A 1 85 ? 13.741 -5.486 -16.538 1.00 81.50 85 LEU A CA 1
ATOM 686 C C . LEU A 1 85 ? 13.637 -5.031 -15.075 1.00 81.50 85 LEU A C 1
ATOM 688 O O . LEU A 1 85 ? 13.601 -3.829 -14.817 1.00 81.50 85 LEU A O 1
ATOM 692 N N . ASP A 1 86 ? 13.702 -5.967 -14.129 1.00 76.38 86 ASP A N 1
ATOM 693 C CA . ASP A 1 86 ? 13.675 -5.680 -12.691 1.00 76.38 86 ASP A CA 1
ATOM 694 C C . ASP A 1 86 ? 14.866 -4.818 -12.256 1.00 76.38 86 ASP A C 1
ATOM 696 O O . ASP A 1 86 ? 14.712 -3.870 -11.485 1.00 76.38 86 ASP A O 1
ATOM 700 N N . GLY A 1 87 ? 16.064 -5.107 -12.773 1.00 72.56 87 GLY A N 1
ATOM 701 C CA . GLY A 1 87 ? 17.274 -4.343 -12.476 1.00 72.56 87 GLY A CA 1
ATOM 702 C C . GLY A 1 87 ? 17.203 -2.894 -12.962 1.00 72.56 87 GLY A C 1
ATOM 703 O O . GLY A 1 87 ? 17.595 -1.984 -12.233 1.00 72.56 87 GLY A O 1
ATOM 704 N N . VAL A 1 88 ? 16.671 -2.668 -14.167 1.00 72.88 88 VAL A N 1
ATOM 705 C CA . VAL A 1 88 ? 16.484 -1.323 -14.729 1.00 72.88 88 VAL A CA 1
ATOM 706 C C . VAL A 1 88 ? 15.413 -0.560 -13.960 1.00 72.88 88 VAL A C 1
ATOM 708 O O . VAL A 1 88 ? 15.649 0.589 -13.596 1.00 72.88 88 VAL A O 1
ATOM 711 N N . LEU A 1 89 ? 14.278 -1.192 -13.654 1.00 68.00 89 LEU A N 1
ATOM 712 C CA . LEU A 1 89 ? 13.221 -0.569 -12.855 1.00 68.00 89 LEU A CA 1
ATOM 713 C C . LEU A 1 89 ? 13.732 -0.184 -11.461 1.00 68.00 89 LEU A C 1
ATOM 715 O O . LEU A 1 89 ? 13.543 0.953 -11.038 1.00 68.00 89 LEU A O 1
ATOM 719 N N . ARG A 1 90 ? 14.486 -1.070 -10.800 1.00 65.81 90 ARG A N 1
ATOM 720 C CA . ARG A 1 90 ? 15.092 -0.781 -9.494 1.00 65.81 90 ARG A CA 1
ATOM 721 C C . ARG A 1 90 ? 16.119 0.351 -9.561 1.00 65.81 90 ARG A C 1
ATOM 723 O O . ARG A 1 90 ? 16.126 1.216 -8.695 1.00 65.81 90 ARG A O 1
ATOM 730 N N . ALA A 1 91 ? 16.972 0.377 -10.585 1.00 61.81 91 ALA A N 1
ATOM 731 C CA . ALA A 1 91 ? 17.961 1.445 -10.753 1.00 61.81 91 ALA A CA 1
ATOM 732 C C . ALA A 1 91 ? 17.309 2.810 -11.027 1.00 61.81 91 ALA A C 1
ATOM 734 O O . ALA A 1 91 ? 17.828 3.847 -10.615 1.00 61.81 91 ALA A O 1
ATOM 735 N N . LEU A 1 92 ? 16.169 2.815 -11.716 1.00 56.66 92 LEU A N 1
ATOM 736 C CA . LEU A 1 92 ? 15.394 4.022 -11.969 1.00 56.66 92 LEU A CA 1
ATOM 737 C C . LEU A 1 92 ? 14.696 4.518 -10.696 1.00 56.66 92 LEU A C 1
ATOM 739 O O . LEU A 1 92 ? 14.790 5.714 -10.402 1.00 56.66 92 LEU A O 1
ATOM 743 N N . ASP A 1 93 ? 14.133 3.603 -9.902 1.00 51.75 93 ASP A N 1
ATOM 744 C CA . ASP A 1 93 ? 13.581 3.878 -8.568 1.00 51.75 93 ASP A CA 1
ATOM 745 C C . ASP A 1 93 ? 14.654 4.444 -7.615 1.00 51.75 93 ASP A C 1
ATOM 747 O O . ASP A 1 93 ? 14.426 5.448 -6.939 1.00 51.75 93 ASP A O 1
ATOM 751 N N . GLU A 1 94 ? 15.862 3.869 -7.609 1.00 48.41 94 GLU A N 1
ATOM 752 C CA . GLU A 1 94 ? 17.009 4.340 -6.812 1.00 48.41 94 GLU A CA 1
ATOM 753 C C . GLU A 1 94 ? 17.545 5.707 -7.279 1.00 48.41 94 GLU A C 1
ATOM 755 O O . GLU A 1 94 ? 18.109 6.460 -6.485 1.00 48.41 94 GLU A O 1
ATOM 760 N N . SER A 1 95 ? 17.356 6.058 -8.555 1.00 44.25 95 SER A N 1
ATOM 761 C CA . SER A 1 95 ? 17.811 7.334 -9.127 1.00 44.25 95 SER A CA 1
ATOM 762 C C . SER A 1 95 ? 16.813 8.492 -8.973 1.00 44.25 95 SER A C 1
ATOM 764 O O . SER A 1 95 ? 17.114 9.616 -9.386 1.00 44.25 95 SER A O 1
ATOM 766 N N . GLY A 1 96 ? 15.622 8.238 -8.415 1.00 37.75 96 GLY A N 1
ATOM 767 C CA . GLY A 1 96 ? 14.557 9.237 -8.261 1.00 37.75 96 GLY A CA 1
ATOM 768 C C . GLY A 1 96 ? 13.999 9.777 -9.588 1.00 37.75 96 GLY A C 1
ATOM 769 O O . GLY A 1 96 ? 13.310 10.798 -9.601 1.00 37.75 96 GLY A O 1
ATOM 770 N N . LYS A 1 97 ? 14.304 9.121 -10.715 1.00 39.50 97 LYS A N 1
ATOM 771 C CA . LYS A 1 97 ? 13.887 9.501 -12.070 1.00 39.50 97 LYS A CA 1
ATOM 772 C C . LYS A 1 97 ? 13.164 8.319 -12.716 1.00 39.50 97 LYS A C 1
ATOM 774 O O . LYS A 1 97 ? 13.844 7.490 -13.303 1.00 39.50 97 LYS A O 1
ATOM 779 N N . VAL A 1 98 ? 11.827 8.288 -12.594 1.00 38.66 98 VAL A N 1
ATOM 780 C CA . VAL A 1 98 ? 10.775 7.461 -13.270 1.00 38.66 98 VAL A CA 1
ATOM 781 C C . VAL A 1 98 ? 9.757 7.120 -12.166 1.00 38.66 98 VAL A C 1
ATOM 783 O O . VAL A 1 98 ? 10.095 6.454 -11.204 1.00 38.66 98 VAL A O 1
ATOM 786 N N . GLN A 1 99 ? 8.549 7.696 -12.092 1.00 37.88 99 GLN A N 1
ATOM 787 C CA . GLN A 1 99 ? 7.427 7.562 -13.039 1.00 37.88 99 GLN A CA 1
ATOM 788 C C . GLN A 1 99 ? 7.339 6.157 -13.640 1.00 37.88 99 GLN A C 1
ATOM 790 O O . GLN A 1 99 ? 7.533 5.959 -14.832 1.00 37.88 99 GLN A O 1
ATOM 795 N N . THR A 1 100 ? 7.077 5.165 -12.790 1.00 31.70 100 THR A N 1
ATOM 796 C CA . THR A 1 100 ? 6.818 3.788 -13.212 1.00 31.70 100 THR A CA 1
ATOM 797 C C . THR A 1 100 ? 5.491 3.700 -13.973 1.00 31.70 100 THR A C 1
ATOM 799 O O . THR A 1 100 ? 4.420 3.496 -13.405 1.00 31.70 100 THR A O 1
ATOM 802 N N . ASP A 1 101 ? 5.579 3.857 -15.294 1.00 34.28 101 ASP A N 1
ATOM 803 C CA . ASP A 1 101 ? 4.537 3.484 -16.248 1.00 34.28 101 ASP A CA 1
ATOM 804 C C . ASP A 1 101 ? 4.361 1.957 -16.241 1.00 34.28 101 ASP A C 1
ATOM 806 O O . ASP A 1 101 ? 5.098 1.208 -16.887 1.00 34.28 101 ASP A O 1
ATOM 810 N N . VAL A 1 102 ? 3.358 1.505 -15.492 1.00 32.88 102 VAL A N 1
ATOM 811 C CA . VAL A 1 102 ? 2.741 0.180 -15.615 1.00 32.88 102 VAL A CA 1
ATOM 812 C C . VAL A 1 102 ? 1.512 0.312 -16.532 1.00 32.88 102 VAL A C 1
ATOM 814 O O . VAL A 1 102 ? 0.800 1.320 -16.434 1.00 32.88 102 VAL A O 1
ATOM 817 N N . PRO A 1 103 ? 1.211 -0.693 -17.378 1.00 31.16 103 PRO A N 1
ATOM 818 C CA . PRO A 1 103 ? 0.083 -0.654 -18.298 1.00 31.16 103 PRO A CA 1
ATOM 819 C C . PRO A 1 103 ? -1.245 -0.287 -17.638 1.00 31.16 103 PRO A C 1
ATOM 821 O O . PRO A 1 103 ? -1.748 -1.007 -16.776 1.00 31.16 103 PRO A O 1
ATOM 824 N N . GLY A 1 104 ? -1.807 0.858 -18.043 1.00 32.78 104 GLY A N 1
ATOM 825 C CA . GLY A 1 104 ? -3.126 1.335 -17.621 1.00 32.78 104 GLY A CA 1
ATOM 826 C C . GLY A 1 104 ? -3.149 2.480 -16.601 1.00 32.78 104 GLY A C 1
ATOM 827 O O . GLY A 1 104 ? -4.164 2.645 -15.911 1.00 32.78 104 GLY A O 1
ATOM 828 N N . VAL A 1 105 ? -2.080 3.273 -16.447 1.00 30.48 105 VAL A N 1
ATOM 829 C CA . VAL A 1 105 ? -2.150 4.530 -15.676 1.00 30.48 105 VAL A CA 1
ATOM 830 C C . VAL A 1 105 ? -1.251 5.624 -16.248 1.00 30.48 105 VAL A C 1
ATOM 832 O O . VAL A 1 105 ? -0.181 5.909 -15.731 1.00 30.48 105 VAL A O 1
ATOM 835 N N . THR A 1 106 ? -1.738 6.342 -17.252 1.00 31.73 106 THR A N 1
ATOM 836 C CA . THR A 1 106 ? -1.386 7.758 -17.359 1.00 31.73 106 THR A CA 1
ATOM 837 C C . THR A 1 106 ? -2.118 8.470 -16.221 1.00 31.73 106 THR A C 1
ATOM 839 O O . THR A 1 106 ? -3.246 8.933 -16.383 1.00 31.73 106 THR A O 1
ATOM 842 N N . GLU A 1 107 ? -1.518 8.535 -15.028 1.00 33.09 107 GLU A N 1
ATOM 843 C CA . GLU A 1 107 ? -1.816 9.673 -14.158 1.00 33.09 107 GLU A CA 1
ATOM 844 C C . GLU A 1 107 ? -1.189 10.880 -14.852 1.00 33.09 107 GLU A C 1
ATOM 846 O O . GLU A 1 107 ? -0.005 11.185 -14.714 1.00 33.09 107 GLU A O 1
ATOM 851 N N . VAL A 1 108 ? -2.007 11.533 -15.680 1.00 33.25 108 VAL A N 1
ATOM 852 C CA . VAL A 1 108 ? -1.775 12.909 -16.101 1.00 33.25 108 VAL A CA 1
ATOM 853 C C . VAL A 1 108 ? -1.419 13.679 -14.833 1.00 33.25 108 VAL A C 1
ATOM 855 O O . VAL A 1 108 ? -2.161 13.603 -13.847 1.00 33.25 108 VAL A O 1
ATOM 858 N N . GLN A 1 109 ? -0.275 14.371 -14.843 1.00 33.44 109 GLN A N 1
ATOM 859 C CA . GLN A 1 109 ? 0.114 15.293 -13.778 1.00 33.44 109 GLN A CA 1
ATOM 860 C C . GLN A 1 109 ? -1.117 16.112 -13.360 1.00 33.44 109 GLN A C 1
ATOM 862 O O . GLN A 1 109 ? -1.593 16.949 -14.123 1.00 33.44 109 GLN A O 1
ATOM 867 N N . GLY A 1 110 ? -1.664 15.819 -12.175 1.00 35.41 110 GLY A N 1
ATOM 868 C CA . GLY A 1 110 ? -2.828 16.519 -11.629 1.00 35.41 110 GLY A CA 1
ATOM 869 C C . GLY A 1 110 ? -4.054 15.676 -11.258 1.00 35.41 110 GLY A C 1
ATOM 870 O O . GLY A 1 110 ? -4.945 16.230 -10.621 1.00 35.41 110 GLY A O 1
ATOM 871 N N . GLN A 1 111 ? -4.131 14.375 -11.564 1.00 35.38 111 GLN A N 1
ATOM 872 C CA . GLN A 1 111 ? -5.253 13.533 -11.100 1.00 35.38 111 GLN A CA 1
ATOM 873 C C . GLN A 1 111 ? -4.799 12.372 -10.213 1.00 35.38 111 GLN A C 1
ATOM 875 O O . GLN A 1 111 ? -4.763 11.217 -10.615 1.00 35.38 111 GLN A O 1
ATOM 880 N N . TYR A 1 112 ? -4.495 12.722 -8.966 1.00 41.41 112 TYR A N 1
ATOM 881 C CA . TYR A 1 112 ? -4.293 11.813 -7.840 1.00 41.41 112 TYR A CA 1
ATOM 882 C C . TYR A 1 112 ? -5.485 10.847 -7.669 1.00 41.41 112 TYR A C 1
ATOM 884 O O . TYR A 1 112 ? -6.576 11.268 -7.271 1.00 41.41 112 TYR A O 1
ATOM 892 N N . ASN A 1 113 ? -5.297 9.545 -7.937 1.00 46.97 113 ASN A N 1
ATOM 893 C CA . ASN A 1 113 ? -6.334 8.530 -7.734 1.00 46.97 113 ASN A CA 1
ATOM 894 C C . ASN A 1 113 ? -6.116 7.739 -6.436 1.00 46.97 113 ASN A C 1
ATOM 896 O O . ASN A 1 113 ? -5.607 6.611 -6.409 1.00 46.97 113 ASN A O 1
ATOM 900 N N . SER A 1 114 ? -6.606 8.334 -5.348 1.00 43.38 114 SER A N 1
ATOM 901 C CA . SER A 1 114 ? -6.575 7.746 -4.009 1.00 43.38 114 SER A CA 1
ATOM 902 C C . SER A 1 114 ? -7.219 6.365 -3.898 1.00 43.38 114 SER A C 1
ATOM 904 O O . SER A 1 114 ? -6.938 5.709 -2.911 1.00 43.38 114 SER A O 1
ATOM 906 N N . GLU A 1 115 ? -8.072 5.911 -4.830 1.00 42.62 115 GLU A N 1
ATOM 907 C CA . GLU A 1 115 ? -8.736 4.594 -4.810 1.00 42.62 115 GLU A CA 1
ATOM 908 C C . GLU A 1 115 ? -7.819 3.485 -5.353 1.00 42.62 115 GLU A C 1
ATOM 910 O O . GLU A 1 115 ? -7.736 2.385 -4.797 1.00 42.62 115 GLU A O 1
ATOM 915 N N . LYS A 1 116 ? -7.076 3.786 -6.421 1.00 48.56 116 LYS A N 1
ATOM 916 C CA . LYS A 1 116 ? -6.183 2.839 -7.100 1.00 48.56 116 LYS A CA 1
ATOM 917 C C . LYS A 1 116 ? -4.993 2.451 -6.223 1.00 48.56 116 LYS A C 1
ATOM 919 O O . LYS A 1 116 ? -4.652 1.270 -6.126 1.00 48.56 116 LYS A O 1
ATOM 924 N N . ARG A 1 117 ? -4.433 3.422 -5.495 1.00 51.56 117 ARG A N 1
ATOM 925 C CA . ARG A 1 117 ? -3.371 3.194 -4.502 1.00 51.56 117 ARG A CA 1
ATOM 926 C C . ARG A 1 117 ? -3.842 2.280 -3.367 1.00 51.56 117 ARG A C 1
ATOM 928 O O . ARG A 1 117 ? -3.081 1.417 -2.949 1.00 51.56 117 ARG A O 1
ATOM 935 N N . ARG A 1 118 ? -5.117 2.339 -2.950 1.00 51.41 118 ARG A N 1
ATOM 936 C CA . ARG A 1 118 ? -5.694 1.423 -1.928 1.00 51.41 118 ARG A CA 1
ATOM 937 C C . ARG A 1 118 ? -5.882 0.004 -2.422 1.00 51.41 118 ARG A C 1
ATOM 939 O O . ARG A 1 118 ? -5.640 -0.929 -1.669 1.00 51.41 118 ARG A O 1
ATOM 946 N N . LYS A 1 119 ? -6.280 -0.176 -3.682 1.00 51.28 119 LYS A N 1
ATOM 947 C CA . LYS A 1 119 ? -6.325 -1.513 -4.295 1.00 51.28 119 LYS A CA 1
ATOM 948 C C . LYS A 1 119 ? -4.921 -2.125 -4.386 1.00 51.28 119 LYS A C 1
ATOM 950 O O . LYS A 1 119 ? -4.771 -3.327 -4.208 1.00 51.28 119 LYS A O 1
ATOM 955 N N . MET A 1 120 ? -3.890 -1.297 -4.573 1.00 48.12 120 MET A N 1
ATOM 956 C CA . MET A 1 120 ? -2.486 -1.692 -4.401 1.00 48.12 120 MET A CA 1
ATOM 957 C C . MET A 1 120 ? -2.167 -2.061 -2.943 1.00 48.12 120 MET A C 1
ATOM 959 O O . MET A 1 120 ? -1.571 -3.109 -2.710 1.00 48.12 120 MET A O 1
ATOM 963 N N . ARG A 1 121 ? -2.645 -1.285 -1.953 1.00 51.41 121 ARG A N 1
ATOM 964 C CA . ARG A 1 121 ? -2.515 -1.625 -0.520 1.00 51.41 121 ARG A CA 1
ATOM 965 C C . ARG A 1 121 ? -3.075 -3.000 -0.187 1.00 51.41 121 ARG A C 1
ATOM 967 O O . ARG A 1 121 ? -2.445 -3.702 0.593 1.00 51.41 121 ARG A O 1
ATOM 974 N N . ALA A 1 122 ? -4.197 -3.415 -0.789 1.00 50.78 122 ALA A N 1
ATOM 975 C CA . ALA A 1 122 ? -4.802 -4.741 -0.581 1.00 50.78 122 ALA A CA 1
ATOM 976 C C . ALA A 1 122 ? -3.813 -5.900 -0.801 1.00 50.78 122 ALA A C 1
ATOM 978 O O . ALA A 1 122 ? -3.967 -6.956 -0.200 1.00 50.78 122 ALA A O 1
ATOM 979 N N . ARG A 1 123 ? -2.769 -5.692 -1.615 1.00 47.50 123 ARG A N 1
ATOM 980 C CA . ARG A 1 123 ? -1.701 -6.675 -1.851 1.00 47.50 123 ARG A CA 1
ATOM 981 C C . ARG A 1 123 ? -0.679 -6.755 -0.704 1.00 47.50 123 ARG A C 1
ATOM 983 O O . ARG A 1 123 ? -0.005 -7.770 -0.573 1.00 47.50 123 ARG A O 1
ATOM 990 N N . PHE A 1 124 ? -0.583 -5.710 0.118 1.00 46.75 124 PHE A N 1
ATOM 991 C CA . PHE A 1 124 ? 0.325 -5.575 1.267 1.00 46.75 124 PHE A CA 1
ATOM 992 C C . PHE A 1 124 ? -0.394 -5.645 2.627 1.00 46.75 124 PHE A C 1
ATOM 994 O O . PHE A 1 124 ? 0.252 -5.753 3.673 1.00 46.75 124 PHE A O 1
ATOM 1001 N N . HIS A 1 125 ? -1.729 -5.609 2.647 1.00 53.59 125 HIS A N 1
ATOM 1002 C CA . HIS A 1 125 ? -2.504 -6.116 3.777 1.00 53.59 125 HIS A CA 1
ATOM 1003 C C . HIS A 1 125 ? -2.219 -7.619 3.835 1.00 53.59 125 HIS A C 1
ATOM 1005 O O . HIS A 1 125 ? -2.558 -8.352 2.913 1.00 53.59 125 HIS A O 1
ATOM 1011 N N . GLY A 1 126 ? -1.434 -8.030 4.834 1.00 51.47 126 GLY A N 1
ATOM 1012 C CA . GLY A 1 126 ? -0.718 -9.307 4.833 1.00 51.47 126 GLY A CA 1
ATOM 1013 C C . GLY A 1 126 ? -1.578 -10.535 4.515 1.00 51.47 126 GLY A C 1
ATOM 1014 O O . GLY A 1 1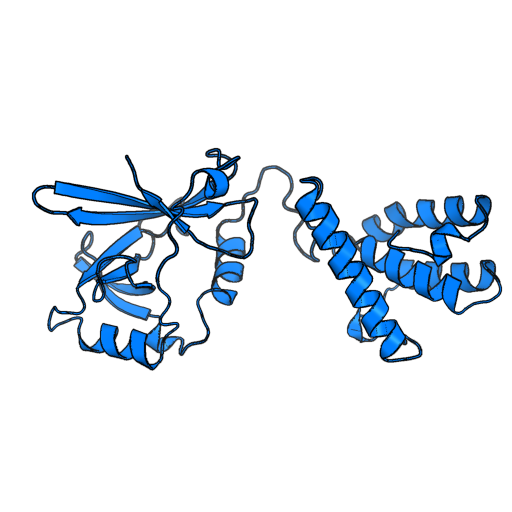26 ? -2.799 -10.526 4.659 1.00 51.47 126 GLY A O 1
ATOM 1015 N N . LYS A 1 127 ? -0.909 -11.619 4.106 1.00 58.94 127 LYS A N 1
ATOM 1016 C CA . LYS A 1 127 ? -1.529 -12.922 3.820 1.00 58.94 127 LYS A CA 1
ATOM 1017 C C . LYS A 1 127 ? -2.414 -13.344 5.007 1.00 58.94 127 LYS A C 1
ATOM 1019 O O . LYS A 1 127 ? -1.890 -13.584 6.087 1.00 58.94 127 LYS A O 1
ATOM 1024 N N . GLY A 1 128 ? -3.732 -13.402 4.812 1.00 64.94 128 GLY A N 1
ATOM 1025 C CA . GLY A 1 128 ? -4.705 -13.744 5.854 1.00 64.94 128 GLY A CA 1
ATOM 1026 C C . GLY A 1 128 ? -6.142 -13.748 5.326 1.00 64.94 128 GLY A C 1
ATOM 1027 O O . GLY A 1 128 ? -6.412 -13.228 4.241 1.00 64.94 128 GLY A O 1
ATOM 1028 N N . ALA A 1 129 ? -7.066 -14.348 6.075 1.00 72.06 129 ALA A N 1
ATOM 1029 C CA . ALA A 1 129 ? -8.473 -14.426 5.699 1.00 72.06 129 ALA A CA 1
ATOM 1030 C C . ALA A 1 129 ? -9.115 -13.029 5.686 1.00 72.06 129 ALA A C 1
ATOM 1032 O O . ALA A 1 129 ? -8.983 -12.259 6.638 1.00 72.06 129 ALA A O 1
ATOM 1033 N N . LEU A 1 130 ? -9.853 -12.705 4.617 1.00 71.31 130 LEU A N 1
ATOM 1034 C CA . LEU A 1 130 ? -10.527 -11.408 4.479 1.00 71.31 130 LEU A CA 1
ATOM 1035 C C . LEU A 1 130 ? -11.511 -11.147 5.631 1.00 71.31 130 LEU A C 1
ATOM 1037 O O . LEU A 1 130 ? -11.626 -10.015 6.092 1.00 71.31 130 LEU A O 1
ATOM 1041 N N . SER A 1 131 ? -12.191 -12.188 6.116 1.00 79.19 131 SER A N 1
ATOM 1042 C CA . SER A 1 131 ? -13.091 -12.104 7.269 1.00 79.19 131 SER A CA 1
ATOM 1043 C C . SER A 1 131 ? -12.360 -11.705 8.551 1.00 79.19 131 SER A C 1
ATOM 1045 O O . SER A 1 131 ? -12.871 -10.876 9.290 1.00 79.19 131 SER A O 1
ATOM 1047 N N . ALA A 1 132 ? -11.148 -12.222 8.764 1.00 84.25 132 ALA A N 1
ATOM 1048 C CA . ALA A 1 132 ? -10.339 -11.953 9.951 1.00 84.25 132 ALA A CA 1
ATOM 1049 C C . ALA A 1 132 ? -9.612 -10.599 9.901 1.00 84.25 132 ALA A C 1
ATOM 1051 O O . ALA A 1 132 ? -9.169 -10.095 10.926 1.00 84.25 132 ALA A O 1
ATOM 1052 N N . ASN A 1 133 ? -9.474 -9.995 8.715 1.00 82.94 133 ASN A N 1
ATOM 1053 C CA . ASN A 1 133 ? -8.916 -8.650 8.526 1.00 82.94 133 ASN A CA 1
ATOM 1054 C C . ASN A 1 133 ? -9.968 -7.532 8.649 1.00 82.94 133 ASN A C 1
ATOM 1056 O O . ASN A 1 133 ? -9.626 -6.361 8.501 1.00 82.94 133 ASN A O 1
ATOM 1060 N N . ASN A 1 134 ? -11.231 -7.868 8.912 1.00 85.75 134 ASN A N 1
ATOM 1061 C CA . ASN A 1 134 ? -12.317 -6.908 9.068 1.00 85.75 134 ASN A CA 1
ATOM 1062 C C . ASN A 1 134 ? -13.005 -7.094 10.420 1.00 85.75 134 ASN A C 1
ATOM 1064 O O . ASN A 1 134 ? -13.057 -8.193 10.963 1.00 85.75 134 ASN A O 1
ATOM 1068 N N . ILE A 1 135 ? -13.572 -6.016 10.952 1.00 89.81 135 ILE A N 1
ATOM 1069 C CA . ILE A 1 135 ? -14.352 -6.043 12.188 1.00 89.81 135 ILE A CA 1
ATOM 1070 C C . ILE A 1 135 ? -15.630 -5.231 12.017 1.00 89.81 135 ILE A C 1
ATOM 1072 O O . ILE A 1 135 ? -15.633 -4.173 11.393 1.00 89.81 135 ILE A O 1
ATOM 1076 N N . THR A 1 136 ? -16.725 -5.725 12.587 1.00 91.31 136 THR A N 1
ATOM 1077 C CA . THR A 1 136 ? -17.970 -4.960 12.696 1.00 91.31 136 THR A CA 1
ATOM 1078 C C . THR A 1 136 ? -17.989 -4.238 14.037 1.00 91.31 136 THR A C 1
ATOM 1080 O O . THR A 1 136 ? -17.878 -4.883 15.078 1.00 91.31 136 THR A O 1
ATOM 1083 N N . ILE A 1 137 ? -18.104 -2.912 14.015 1.00 92.56 137 ILE A N 1
ATOM 1084 C CA . ILE A 1 137 ? -18.159 -2.071 15.218 1.00 92.56 137 ILE A CA 1
ATOM 1085 C C . ILE A 1 137 ? -19.238 -1.003 15.074 1.00 92.56 137 ILE A C 1
ATOM 1087 O O . ILE A 1 137 ? -19.634 -0.661 13.960 1.00 92.56 137 ILE A O 1
ATOM 1091 N N . ASP A 1 138 ? -19.659 -0.424 16.192 1.00 91.81 138 ASP A N 1
ATOM 1092 C CA . ASP A 1 138 ? -20.431 0.813 16.162 1.00 91.81 138 ASP A CA 1
ATOM 1093 C C . ASP A 1 138 ? -19.484 1.992 15.946 1.00 91.81 138 ASP A C 1
ATOM 1095 O O . ASP A 1 138 ? -18.513 2.186 16.681 1.00 91.81 138 ASP A O 1
ATOM 1099 N N . ASP A 1 139 ? -19.759 2.769 14.905 1.00 86.81 139 ASP A N 1
ATOM 1100 C CA . ASP A 1 139 ? -19.009 3.968 14.577 1.00 86.81 139 ASP A CA 1
ATOM 1101 C C . ASP A 1 139 ? -19.094 4.966 15.744 1.00 86.81 139 ASP A C 1
ATOM 1103 O O . ASP A 1 139 ? -20.194 5.416 16.077 1.00 86.81 139 ASP A O 1
ATOM 1107 N N . PRO A 1 140 ? -17.962 5.359 16.355 1.00 85.75 140 PRO A N 1
ATOM 1108 C CA . PRO A 1 140 ? -17.962 6.237 17.521 1.00 85.75 140 PRO A CA 1
ATOM 1109 C C . PRO A 1 140 ? -18.522 7.637 17.233 1.00 85.75 140 PRO A C 1
ATOM 11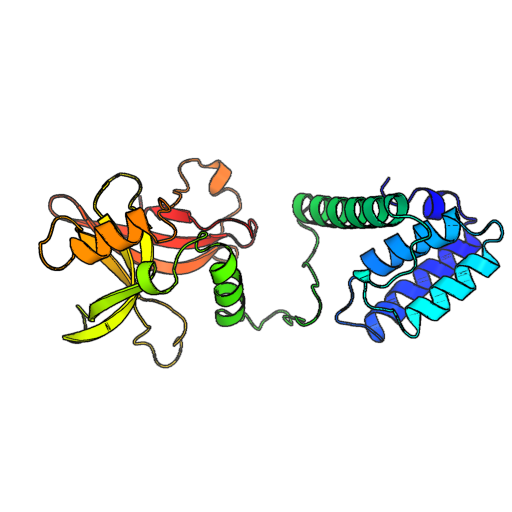11 O O . PRO A 1 140 ? -18.915 8.330 18.168 1.00 85.75 140 PRO A O 1
ATOM 1114 N N . GLU A 1 141 ? -18.557 8.069 15.968 1.00 84.94 141 GLU A N 1
ATOM 1115 C CA . GLU A 1 141 ? -19.065 9.391 15.582 1.00 84.94 141 GLU A CA 1
ATOM 1116 C C . GLU A 1 141 ? -20.549 9.370 15.201 1.00 84.94 141 GLU A C 1
ATOM 1118 O O . GLU A 1 141 ? -21.252 10.356 15.416 1.00 84.94 141 GLU A O 1
ATOM 1123 N N . THR A 1 142 ? -21.040 8.266 14.628 1.00 87.38 142 THR A N 1
ATOM 1124 C CA . THR A 1 142 ? -22.415 8.191 14.098 1.00 87.38 142 THR A CA 1
ATOM 1125 C C . THR A 1 142 ? -23.329 7.235 14.856 1.00 87.38 142 THR A C 1
ATOM 1127 O O . THR A 1 142 ? -24.541 7.266 14.647 1.00 87.38 142 THR A O 1
ATOM 1130 N N . GLY A 1 143 ? -22.773 6.373 15.711 1.00 89.00 143 GLY A N 1
ATOM 1131 C CA . GLY A 1 143 ? -23.490 5.312 16.420 1.00 89.00 143 GLY A CA 1
ATOM 1132 C C . GLY A 1 143 ? -24.035 4.207 15.511 1.00 89.00 143 GLY A C 1
ATOM 1133 O O . GLY A 1 143 ? -24.773 3.344 15.977 1.00 89.00 143 GLY A O 1
ATOM 1134 N N . LYS A 1 144 ? -23.722 4.237 14.210 1.00 90.38 144 LYS A N 1
ATOM 1135 C CA . LYS A 1 144 ? -24.168 3.227 13.250 1.00 90.38 144 LYS A CA 1
ATOM 1136 C C . LYS A 1 144 ? -23.175 2.082 13.201 1.00 90.38 144 LYS A C 1
ATOM 1138 O O . LYS A 1 144 ? -21.968 2.304 13.192 1.00 90.38 144 LYS A O 1
ATOM 1143 N N . THR A 1 145 ? -23.685 0.869 13.067 1.00 90.62 145 THR A N 1
ATOM 1144 C CA . THR A 1 145 ? -22.845 -0.300 12.839 1.00 90.62 145 THR A CA 1
ATOM 1145 C C . THR A 1 145 ? -22.190 -0.221 11.458 1.00 90.62 145 THR A C 1
ATOM 1147 O O . THR A 1 145 ? -22.864 -0.039 10.440 1.00 90.62 145 THR A O 1
ATOM 1150 N N . VAL A 1 146 ? -20.866 -0.351 11.426 1.00 88.00 146 VAL A N 1
ATOM 1151 C CA . VAL A 1 146 ? -20.033 -0.293 10.222 1.00 88.00 146 VAL A CA 1
ATOM 1152 C C . VAL A 1 146 ? -19.038 -1.447 10.205 1.00 88.00 146 VAL A C 1
ATOM 1154 O O . VAL A 1 146 ? -18.637 -1.960 11.249 1.00 88.00 146 VAL A O 1
ATOM 1157 N N . VAL A 1 147 ? -18.603 -1.830 9.005 1.00 85.50 147 VAL A N 1
ATOM 1158 C CA . VAL A 1 147 ? -17.458 -2.728 8.827 1.00 85.5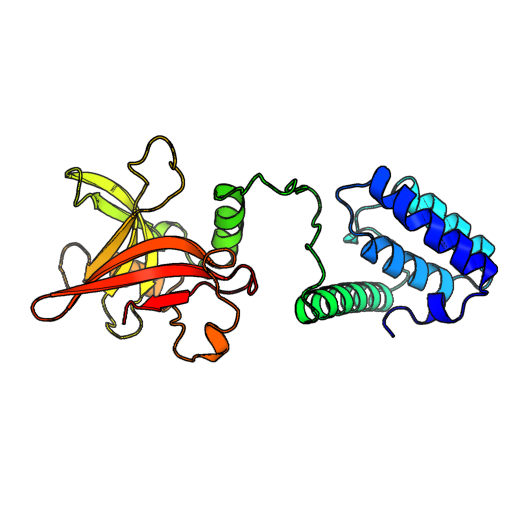0 147 VAL A CA 1
ATOM 1159 C C . VAL A 1 147 ? -16.207 -1.871 8.675 1.00 85.50 147 VAL A C 1
ATOM 1161 O O . VAL A 1 147 ? -16.134 -1.025 7.782 1.00 85.50 147 VAL A O 1
ATOM 1164 N N . ALA A 1 148 ? -15.245 -2.077 9.565 1.00 86.81 148 ALA A N 1
ATOM 1165 C CA . ALA A 1 148 ? -13.948 -1.425 9.552 1.00 86.81 148 ALA A CA 1
ATOM 1166 C C . ALA A 1 148 ? -12.853 -2.425 9.166 1.00 86.81 148 ALA A C 1
ATOM 1168 O O . ALA A 1 148 ? -12.883 -3.591 9.564 1.00 86.81 148 ALA A O 1
ATOM 1169 N N . GLU A 1 149 ? -11.864 -1.943 8.422 1.00 87.25 149 GLU A N 1
ATOM 1170 C CA . GLU A 1 149 ? -10.678 -2.719 8.072 1.00 87.25 149 GLU A CA 1
ATOM 1171 C C . GLU A 1 149 ? -9.662 -2.659 9.219 1.00 87.25 149 GLU A C 1
ATOM 1173 O O . GLU A 1 149 ? -9.367 -1.582 9.745 1.00 87.25 149 GLU A O 1
ATOM 1178 N N . ILE A 1 150 ? -9.093 -3.804 9.596 1.00 88.75 150 ILE A N 1
ATOM 1179 C CA . ILE A 1 150 ? -8.009 -3.877 10.574 1.00 88.75 150 ILE A CA 1
ATOM 1180 C C . ILE A 1 150 ? -6.688 -3.614 9.851 1.00 88.75 150 ILE A C 1
ATOM 1182 O O . ILE A 1 150 ? -6.189 -4.435 9.082 1.00 88.75 150 ILE A O 1
ATOM 1186 N N . LEU A 1 151 ? -6.084 -2.464 10.143 1.00 85.50 151 LEU A N 1
ATOM 1187 C CA . LEU A 1 151 ? -4.792 -2.080 9.581 1.00 85.50 151 LEU A CA 1
ATOM 1188 C C . LEU A 1 151 ? -3.659 -2.878 10.216 1.00 85.50 151 LEU A C 1
ATOM 1190 O O . LEU A 1 151 ? -2.694 -3.205 9.542 1.00 85.50 151 LEU A O 1
ATOM 1194 N N . GLY A 1 152 ? -3.747 -3.180 11.508 1.00 88.00 152 GLY A N 1
ATOM 1195 C CA . GLY A 1 152 ? -2.744 -3.971 12.210 1.00 88.00 152 GLY A CA 1
ATOM 1196 C C . GLY A 1 152 ? -2.657 -3.673 13.695 1.00 88.00 152 GLY A C 1
ATOM 1197 O O . GLY A 1 152 ? -3.371 -2.825 14.234 1.00 88.00 152 GLY A O 1
ATOM 1198 N N . ARG A 1 153 ? -1.752 -4.381 14.368 1.00 90.00 153 ARG A N 1
ATOM 1199 C CA . ARG A 1 153 ? -1.468 -4.200 15.793 1.00 90.00 153 ARG A CA 1
ATOM 1200 C C . ARG A 1 153 ? -0.652 -2.943 16.036 1.00 90.00 153 ARG A C 1
ATOM 1202 O O . ARG A 1 153 ? 0.263 -2.618 15.277 1.00 90.00 153 ARG A O 1
ATOM 1209 N N . HIS A 1 154 ? -0.930 -2.277 17.151 1.00 88.38 154 HIS A N 1
ATOM 1210 C CA . HIS A 1 154 ? -0.131 -1.147 17.597 1.00 88.38 154 HIS A CA 1
ATOM 1211 C C . HIS A 1 154 ? 1.293 -1.602 17.990 1.00 88.38 154 HIS A C 1
ATOM 1213 O O . HIS A 1 154 ? 1.437 -2.560 18.755 1.00 88.38 154 HIS A O 1
ATOM 1219 N N . PRO A 1 155 ? 2.353 -0.881 17.576 1.00 82.38 155 PRO A N 1
ATOM 1220 C CA . PRO A 1 155 ? 3.755 -1.269 17.790 1.00 82.38 155 PRO A CA 1
ATOM 1221 C C . PRO A 1 155 ? 4.152 -1.453 19.260 1.00 82.38 155 PRO A C 1
ATOM 1223 O O . PRO A 1 155 ? 4.976 -2.305 19.578 1.00 82.38 155 PRO A O 1
ATOM 1226 N N . LEU A 1 156 ? 3.559 -0.677 20.174 1.00 82.38 156 LEU A N 1
ATOM 1227 C CA . LEU A 1 156 ? 3.891 -0.720 21.608 1.00 82.38 156 LEU A CA 1
ATOM 1228 C C . LEU A 1 156 ? 2.790 -1.330 22.487 1.00 82.38 156 LEU A C 1
ATOM 1230 O O . LEU A 1 156 ? 3.039 -1.687 23.635 1.00 82.38 156 LEU A O 1
ATOM 1234 N N . ARG A 1 157 ? 1.555 -1.434 21.982 1.00 86.06 157 ARG A N 1
ATOM 1235 C CA . ARG A 1 157 ? 0.387 -1.862 22.769 1.00 86.06 157 ARG A CA 1
ATOM 1236 C C . ARG A 1 157 ? -0.135 -3.157 22.171 1.00 86.06 157 ARG A C 1
ATOM 1238 O O . ARG A 1 157 ? -0.936 -3.138 21.250 1.00 86.06 157 ARG A O 1
ATOM 1245 N N . LYS A 1 158 ? 0.344 -4.280 22.709 1.00 83.06 158 LYS A N 1
ATOM 1246 C CA . LYS A 1 158 ? 0.214 -5.616 22.100 1.00 83.06 158 LYS A CA 1
ATOM 1247 C C . LYS A 1 158 ? -1.218 -6.056 21.763 1.00 83.06 158 LYS A C 1
ATOM 1249 O O . LYS A 1 158 ? -1.379 -6.861 20.857 1.00 83.06 158 LYS A O 1
ATOM 1254 N N . TYR A 1 159 ? -2.218 -5.543 22.482 1.00 90.81 159 TYR A N 1
ATOM 1255 C CA . TYR A 1 159 ? -3.632 -5.907 22.317 1.00 90.81 159 TYR A CA 1
ATOM 1256 C C . TYR A 1 159 ? -4.442 -4.889 21.514 1.00 90.81 159 TYR A C 1
ATOM 1258 O O . TYR A 1 159 ? -5.638 -5.060 21.328 1.00 90.81 159 TYR A O 1
ATOM 1266 N N . TRP A 1 160 ? -3.816 -3.802 21.070 1.00 93.06 160 TRP A N 1
ATOM 1267 C CA . TRP A 1 160 ? -4.522 -2.718 20.404 1.00 93.06 160 TRP A CA 1
ATOM 1268 C C . TRP A 1 160 ? -4.482 -2.908 18.894 1.00 93.06 160 TRP A C 1
ATOM 1270 O O . TRP A 1 160 ? -3.409 -3.155 18.336 1.00 93.06 160 TRP A O 1
ATOM 1280 N N . LEU A 1 161 ? -5.631 -2.734 18.244 1.00 92.69 161 LEU A N 1
ATOM 1281 C CA . LEU A 1 161 ? -5.763 -2.770 16.789 1.00 92.69 161 LEU A CA 1
ATOM 1282 C C . LEU A 1 161 ? -6.087 -1.383 16.254 1.00 92.69 161 LEU A C 1
ATOM 1284 O O . LEU A 1 161 ? -6.980 -0.708 16.768 1.00 92.69 161 LEU A O 1
ATOM 1288 N N . ALA A 1 162 ? -5.357 -0.976 15.221 1.00 91.31 162 ALA A N 1
ATOM 1289 C CA . ALA A 1 162 ? -5.675 0.192 14.420 1.00 91.31 162 ALA A CA 1
ATOM 1290 C C . ALA A 1 162 ? -6.705 -0.190 13.358 1.00 91.31 162 ALA A C 1
ATOM 1292 O O . ALA A 1 162 ? -6.517 -1.167 12.630 1.00 91.31 162 ALA A O 1
ATOM 1293 N N . LEU A 1 163 ? -7.763 0.604 13.257 1.00 89.06 163 LEU A N 1
ATOM 1294 C CA . LEU A 1 163 ? -8.867 0.402 12.334 1.00 89.06 163 LEU A CA 1
ATOM 1295 C C . LEU A 1 163 ? -8.954 1.557 11.337 1.00 89.06 163 LEU A C 1
ATOM 1297 O O . LEU A 1 163 ? -8.748 2.720 11.698 1.00 89.06 163 LEU A O 1
ATOM 1301 N N . ALA A 1 164 ? -9.324 1.229 10.104 1.00 87.75 164 ALA A N 1
ATOM 1302 C CA . ALA A 1 164 ? -9.775 2.174 9.097 1.00 87.75 164 ALA A CA 1
ATOM 1303 C C . ALA A 1 164 ? -11.296 2.062 8.947 1.00 87.75 164 ALA A C 1
ATOM 1305 O O . ALA A 1 164 ? -11.818 1.111 8.364 1.00 87.75 164 ALA A O 1
ATOM 1306 N N . LEU A 1 165 ? -12.009 3.050 9.482 1.00 84.75 165 LEU A N 1
ATOM 1307 C CA . LEU A 1 165 ? -13.449 3.185 9.316 1.00 84.75 165 LEU A CA 1
ATOM 1308 C C . LEU A 1 165 ? -13.769 3.830 7.960 1.00 84.75 165 LEU A C 1
ATOM 1310 O O . LEU A 1 165 ? -12.962 4.616 7.437 1.00 84.75 165 LEU A O 1
ATOM 1314 N N . PRO A 1 166 ? -14.969 3.570 7.412 1.00 81.94 166 PRO A N 1
ATOM 1315 C CA . PRO A 1 166 ? -15.459 4.263 6.230 1.00 81.94 166 PRO A CA 1
ATOM 1316 C C . PRO A 1 166 ? -15.470 5.788 6.403 1.00 81.94 166 PRO A C 1
ATOM 1318 O O . PRO A 1 166 ? -15.729 6.312 7.496 1.00 81.94 166 PRO A O 1
ATOM 1321 N N . SER A 1 167 ? -15.220 6.499 5.302 1.00 81.38 167 SER A N 1
ATOM 1322 C CA . SER A 1 167 ? -15.342 7.957 5.251 1.00 81.38 167 SER A CA 1
ATOM 1323 C C . SER A 1 167 ? -16.781 8.392 5.526 1.00 81.38 167 SER A C 1
ATOM 1325 O O . SER A 1 167 ? -17.728 7.778 5.035 1.00 81.38 167 SER A O 1
ATOM 1327 N N . LEU A 1 168 ? -16.936 9.489 6.265 1.00 79.62 168 LEU A N 1
ATOM 1328 C CA . LEU A 1 168 ? -18.198 10.237 6.348 1.00 79.62 168 LEU A CA 1
ATOM 1329 C C . LEU A 1 168 ? -18.212 11.432 5.387 1.00 79.62 168 LEU A C 1
ATOM 1331 O O . LEU A 1 168 ? -19.234 12.099 5.238 1.00 79.62 168 LEU A O 1
ATOM 1335 N N . ASN A 1 169 ? -17.080 11.721 4.740 1.00 75.19 169 ASN A N 1
ATOM 1336 C CA . ASN A 1 169 ? -16.944 12.856 3.849 1.00 75.19 169 ASN A CA 1
ATOM 1337 C C . ASN A 1 169 ? -17.472 12.495 2.452 1.00 75.19 169 ASN A C 1
ATOM 1339 O O . ASN A 1 169 ? -17.015 11.541 1.822 1.00 75.19 169 ASN A O 1
ATOM 1343 N N . VAL A 1 170 ? -18.441 13.274 1.965 1.00 74.38 170 VAL A N 1
ATOM 1344 C CA . VAL A 1 170 ? -19.092 13.044 0.666 1.00 74.38 170 VAL A CA 1
ATOM 1345 C C . VAL A 1 170 ? -18.167 13.375 -0.509 1.00 74.38 170 VAL A C 1
ATOM 1347 O O . VAL A 1 170 ? -18.254 12.718 -1.545 1.00 74.38 170 VAL A O 1
ATOM 1350 N N . GLU A 1 171 ? -17.285 14.359 -0.346 1.00 65.19 171 GLU A N 1
ATOM 1351 C CA . GLU A 1 171 ? -16.302 14.790 -1.345 1.00 65.19 171 GLU A CA 1
ATOM 1352 C C . GLU A 1 171 ? -15.105 13.828 -1.382 1.00 65.19 171 GLU A C 1
ATOM 1354 O O . GLU A 1 171 ? -14.685 13.373 -2.443 1.00 65.19 171 GLU A O 1
ATOM 1359 N N . PHE A 1 172 ? -14.630 13.413 -0.207 1.00 64.75 172 PHE A N 1
ATOM 1360 C CA . PHE A 1 172 ? -13.492 12.512 -0.039 1.00 64.75 172 PHE A CA 1
ATOM 1361 C C . PHE A 1 172 ? -13.939 11.157 0.519 1.00 64.75 172 PHE A C 1
ATOM 1363 O O . PHE A 1 172 ? -13.501 10.726 1.589 1.00 64.75 172 PHE A O 1
ATOM 1370 N N . LYS A 1 173 ? -14.810 10.456 -0.223 1.00 64.44 173 LYS A N 1
ATOM 1371 C CA . LYS A 1 173 ? -15.378 9.145 0.175 1.00 64.44 173 LYS A CA 1
ATOM 1372 C C . LYS A 1 173 ? -14.329 8.072 0.418 1.00 64.44 173 LYS A C 1
ATOM 1374 O O . LYS A 1 173 ? -14.579 7.091 1.112 1.00 64.44 173 LYS A O 1
ATOM 1379 N N . THR A 1 174 ? -13.162 8.245 -0.185 1.00 61.50 174 THR A N 1
ATOM 1380 C CA . THR A 1 174 ? -12.051 7.338 0.009 1.00 61.50 174 THR A CA 1
ATOM 1381 C C . THR A 1 174 ? -11.397 7.599 1.364 1.00 61.50 174 THR A C 1
ATOM 1383 O O . THR A 1 174 ? -11.157 6.637 2.068 1.00 61.50 174 THR A O 1
ATOM 1386 N N . LEU A 1 175 ? -11.161 8.836 1.813 1.00 68.44 175 LEU A N 1
ATOM 1387 C CA . LEU A 1 175 ? -10.412 9.128 3.048 1.00 68.44 175 LEU A CA 1
ATOM 1388 C C . LEU A 1 175 ? -10.980 8.405 4.285 1.00 68.44 175 LEU A C 1
ATOM 1390 O O . LEU A 1 175 ? -12.052 8.737 4.781 1.00 68.44 175 LEU A O 1
ATOM 1394 N N . SER A 1 176 ? -10.251 7.405 4.781 1.00 80.00 176 SER A N 1
ATOM 1395 C CA . SER A 1 176 ? -10.711 6.593 5.905 1.00 80.00 176 SER A CA 1
ATOM 1396 C C . SER A 1 176 ? -10.561 7.367 7.209 1.00 80.00 176 SER A C 1
ATOM 1398 O O . SER A 1 176 ? -9.708 8.247 7.338 1.00 80.00 176 SER A O 1
ATOM 1400 N N . ARG A 1 177 ? -11.361 7.008 8.209 1.00 84.38 177 ARG A N 1
ATOM 1401 C CA . ARG A 1 177 ? -11.223 7.558 9.561 1.00 84.38 177 ARG A CA 1
ATOM 1402 C C . ARG A 1 177 ? -10.480 6.567 10.436 1.00 84.38 177 ARG A C 1
ATOM 1404 O O . ARG A 1 177 ? -10.783 5.378 10.428 1.00 84.38 177 ARG A O 1
ATOM 1411 N N . GLY A 1 178 ? -9.480 7.047 11.161 1.00 85.88 178 GLY A N 1
ATOM 1412 C CA . GLY A 1 178 ? -8.677 6.199 12.024 1.00 85.88 178 GLY A CA 1
ATOM 1413 C C . GLY A 1 178 ? -9.318 5.991 13.385 1.00 85.88 178 GLY A C 1
ATOM 1414 O O . GLY A 1 178 ? -9.722 6.951 14.035 1.00 85.88 178 GLY A O 1
ATOM 1415 N N . HIS A 1 179 ? -9.344 4.748 13.854 1.00 88.25 179 HIS A N 1
ATOM 1416 C CA . HIS A 1 179 ? -9.768 4.426 15.213 1.00 88.25 179 HIS A CA 1
ATOM 1417 C C . HIS A 1 179 ? -8.870 3.359 15.833 1.00 88.25 179 HIS A C 1
ATOM 1419 O O . HIS A 1 179 ? -8.170 2.634 15.128 1.00 88.25 179 HIS A O 1
ATOM 1425 N N . TYR A 1 180 ? -8.899 3.261 17.158 1.00 91.00 180 TYR A N 1
ATOM 1426 C CA . TYR A 1 180 ? -8.255 2.180 17.887 1.00 91.00 180 TYR A CA 1
ATOM 1427 C C . TYR A 1 180 ? -9.259 1.454 18.758 1.00 91.00 180 TYR A C 1
ATOM 1429 O O . TYR A 1 180 ? -10.058 2.087 19.440 1.00 91.00 180 TYR A O 1
ATOM 1437 N N . ILE A 1 181 ? -9.119 0.136 18.807 1.00 92.31 181 ILE A N 1
ATOM 1438 C CA . ILE A 1 181 ? -9.814 -0.710 19.773 1.00 92.31 181 ILE A CA 1
ATOM 1439 C C . ILE A 1 181 ? -8.802 -1.434 20.656 1.00 92.31 181 ILE A C 1
ATOM 1441 O O . ILE A 1 181 ? -7.703 -1.777 20.206 1.00 92.31 181 ILE A O 1
ATOM 1445 N N . ASP A 1 182 ? -9.176 -1.673 21.912 1.00 92.94 182 ASP A N 1
ATOM 1446 C CA . ASP A 1 182 ? -8.430 -2.544 22.816 1.00 92.94 182 ASP A CA 1
ATOM 1447 C C . ASP A 1 182 ? -9.035 -3.951 22.771 1.00 92.94 182 ASP A C 1
ATOM 1449 O O . ASP A 1 182 ? -10.150 -4.177 23.235 1.00 92.94 182 ASP A O 1
ATOM 1453 N N . GLY A 1 183 ? -8.286 -4.914 22.235 1.00 92.00 183 GLY A N 1
ATOM 1454 C CA . GLY A 1 183 ? -8.671 -6.324 22.178 1.00 92.00 183 GLY A CA 1
ATOM 1455 C C . GLY A 1 183 ? -8.793 -7.000 23.547 1.00 92.00 183 GLY A C 1
ATOM 1456 O O . GLY A 1 183 ? -9.187 -8.159 23.616 1.00 92.00 183 GLY A O 1
ATOM 1457 N N . LYS A 1 184 ? -8.463 -6.312 24.649 1.00 91.88 184 LYS A N 1
ATOM 1458 C CA . LYS A 1 184 ? -8.800 -6.772 26.005 1.00 91.88 184 LYS A CA 1
ATOM 1459 C C . LYS A 1 184 ? -10.248 -6.501 26.395 1.00 91.88 184 LYS A C 1
ATOM 1461 O O . LYS A 1 184 ? -10.728 -7.108 27.351 1.00 91.88 184 LYS A O 1
ATOM 1466 N N . GLU A 1 185 ? -10.928 -5.573 25.728 1.00 92.62 185 GLU A N 1
ATOM 1467 C CA . GLU A 1 185 ? -12.351 -5.360 25.968 1.00 92.62 185 GLU A CA 1
ATOM 1468 C C . GLU A 1 185 ? -13.129 -6.584 25.486 1.00 92.62 185 GLU A C 1
ATOM 1470 O O . GLU A 1 185 ? -12.936 -7.042 24.362 1.00 92.62 185 GLU A O 1
ATOM 1475 N N . THR A 1 186 ? -14.048 -7.089 26.313 1.00 92.31 186 THR A N 1
ATOM 1476 C CA . THR A 1 186 ? -14.808 -8.318 26.028 1.00 92.31 186 THR A CA 1
ATOM 1477 C C . THR A 1 186 ? -15.481 -8.287 24.655 1.00 92.31 186 THR A C 1
ATOM 1479 O O . THR A 1 186 ? -15.465 -9.281 23.941 1.00 92.31 186 THR A O 1
ATOM 1482 N N . ARG A 1 187 ? -16.001 -7.125 24.239 1.00 93.06 187 ARG A N 1
ATOM 1483 C CA . ARG A 1 187 ? -16.651 -6.935 22.931 1.00 93.06 187 ARG A CA 1
ATOM 1484 C C . ARG A 1 187 ? -15.717 -7.051 21.718 1.00 93.06 187 ARG A C 1
ATOM 1486 O O . ARG A 1 187 ? -16.204 -7.216 20.608 1.00 93.06 187 ARG A O 1
ATOM 1493 N N . TYR A 1 188 ? -14.403 -6.933 21.907 1.00 94.19 188 TYR A N 1
ATOM 1494 C CA . TYR A 1 188 ? -13.407 -6.950 20.827 1.00 94.19 188 TYR A CA 1
ATOM 1495 C C . TYR A 1 188 ? -12.436 -8.128 20.914 1.00 94.19 188 TYR A C 1
ATOM 1497 O O . TYR A 1 188 ? -11.607 -8.304 20.022 1.00 94.19 188 TYR A O 1
ATOM 1505 N N . GLN A 1 189 ? -12.530 -8.936 21.969 1.00 94.50 189 GLN A N 1
ATOM 1506 C CA . GLN A 1 189 ? -11.596 -10.022 22.237 1.00 94.50 189 GLN A CA 1
ATOM 1507 C C . GLN A 1 189 ? -11.610 -11.089 21.137 1.00 94.50 189 GLN A C 1
ATOM 1509 O O . GLN A 1 189 ? -10.547 -11.515 20.683 1.00 94.50 189 GLN A O 1
ATOM 1514 N N . ASP A 1 190 ? -12.795 -11.467 20.656 1.00 93.50 190 ASP A N 1
ATOM 1515 C CA . ASP A 1 190 ? -12.932 -12.463 19.590 1.00 93.50 190 ASP A CA 1
ATOM 1516 C C . ASP A 1 190 ? -12.346 -11.959 18.271 1.00 93.50 190 ASP A C 1
ATOM 1518 O O . ASP A 1 190 ? -11.547 -12.656 17.649 1.00 93.50 190 ASP A O 1
ATOM 1522 N N . ALA A 1 191 ? -12.649 -10.715 17.891 1.00 92.50 191 ALA A N 1
ATOM 1523 C CA . ALA A 1 191 ? -12.096 -10.099 16.686 1.00 92.50 191 ALA A CA 1
ATOM 1524 C C . ALA A 1 191 ? -10.569 -9.943 16.763 1.00 92.50 191 ALA A C 1
ATOM 1526 O O . ALA A 1 191 ? -9.869 -10.152 15.774 1.00 92.50 191 ALA A O 1
ATOM 1527 N N . PHE A 1 192 ? -10.031 -9.616 17.944 1.00 95.00 192 PHE A N 1
ATOM 1528 C CA . PHE A 1 192 ? -8.587 -9.566 18.155 1.00 95.00 192 PHE A CA 1
ATOM 1529 C C . PHE A 1 192 ? -7.937 -10.936 17.957 1.00 95.00 192 PHE A C 1
ATOM 1531 O O . PHE A 1 192 ? -6.943 -11.050 17.239 1.00 95.00 192 PHE A O 1
ATOM 1538 N N . ASN A 1 193 ? -8.496 -11.974 18.578 1.00 94.00 193 ASN A N 1
ATOM 1539 C CA . ASN A 1 193 ? -7.973 -13.331 18.466 1.00 94.00 193 ASN A CA 1
ATOM 1540 C C . ASN A 1 193 ? -8.066 -13.849 17.027 1.00 94.00 193 ASN A C 1
ATOM 1542 O O . ASN A 1 193 ? -7.104 -14.433 16.531 1.00 94.00 193 ASN A O 1
ATOM 1546 N N . ASP A 1 194 ? -9.184 -13.599 16.343 1.00 92.56 194 ASP A N 1
ATOM 1547 C CA . ASP A 1 194 ? -9.374 -13.993 14.947 1.00 92.56 194 ASP A CA 1
ATOM 1548 C C . ASP A 1 194 ? -8.360 -13.298 14.027 1.00 92.56 194 ASP A C 1
ATOM 1550 O O . ASP A 1 194 ? -7.680 -13.953 13.237 1.00 92.56 194 ASP A O 1
ATOM 1554 N N . TYR A 1 195 ? -8.137 -11.993 14.213 1.00 91.25 195 TYR A N 1
ATOM 1555 C CA . TYR A 1 195 ? -7.116 -11.254 13.472 1.00 91.25 195 TYR A CA 1
ATOM 1556 C C . TYR A 1 195 ? -5.696 -11.797 13.701 1.00 91.25 195 TYR A C 1
ATOM 1558 O O . TYR A 1 195 ? -4.906 -11.896 12.760 1.00 91.25 195 TYR A O 1
ATOM 1566 N N . VAL A 1 196 ? -5.351 -12.151 14.942 1.00 90.75 196 VAL A N 1
ATOM 1567 C CA . VAL A 1 196 ? -4.022 -12.682 15.284 1.00 90.75 196 VAL A CA 1
ATOM 1568 C C . VAL A 1 196 ? -3.809 -14.090 14.722 1.00 90.75 196 VAL A C 1
ATOM 1570 O O . VAL A 1 196 ? -2.702 -14.398 14.277 1.00 90.75 196 VAL A O 1
ATOM 1573 N N . ASN A 1 197 ? -4.842 -14.932 14.743 1.00 89.31 197 ASN A N 1
ATOM 1574 C CA . ASN A 1 197 ? -4.740 -16.338 14.353 1.00 89.31 197 ASN A CA 1
ATOM 1575 C C . ASN A 1 197 ? -4.924 -16.559 12.847 1.00 89.31 197 ASN A C 1
ATOM 1577 O O . ASN A 1 197 ? -4.276 -17.433 12.275 1.00 89.31 197 ASN A O 1
ATOM 1581 N N . HIS A 1 198 ? -5.806 -15.786 12.209 1.00 85.31 198 HIS A N 1
ATOM 1582 C CA . HIS A 1 198 ? -6.248 -16.021 10.831 1.00 85.31 198 HIS A CA 1
ATOM 1583 C C . HIS A 1 198 ? -6.104 -14.794 9.922 1.00 85.31 198 HIS A C 1
ATOM 1585 O O . HIS A 1 198 ? -6.150 -14.928 8.697 1.00 85.31 198 HIS A O 1
ATOM 1591 N N . GLY A 1 199 ? -5.949 -13.600 10.496 1.00 85.12 199 GLY A N 1
ATOM 1592 C CA . GLY A 1 199 ? -5.719 -12.363 9.757 1.00 85.12 199 GLY A CA 1
ATOM 1593 C C . GLY A 1 199 ? -4.257 -12.173 9.352 1.00 85.12 199 GLY A C 1
ATOM 1594 O O . GLY A 1 199 ? -3.405 -13.044 9.507 1.00 85.12 199 GLY A O 1
ATOM 1595 N N . SER A 1 200 ? -3.953 -10.983 8.839 1.00 83.31 200 SER A N 1
ATOM 1596 C CA . SER A 1 200 ? -2.591 -10.597 8.445 1.00 83.31 200 SER A CA 1
ATOM 1597 C C . SER A 1 200 ? -1.608 -10.542 9.619 1.00 83.31 200 SER A C 1
ATOM 1599 O O . SER A 1 200 ? -0.397 -10.587 9.398 1.00 83.31 200 SER A O 1
ATOM 1601 N N . ASN A 1 201 ? -2.119 -10.398 10.851 1.00 88.19 201 ASN A N 1
ATOM 1602 C CA . ASN A 1 201 ? -1.365 -10.330 12.107 1.00 88.19 201 ASN A CA 1
ATOM 1603 C C . ASN A 1 201 ? -0.152 -9.373 12.072 1.00 88.19 201 ASN A C 1
ATOM 1605 O O . ASN A 1 201 ? 0.852 -9.551 12.779 1.00 88.19 201 ASN A O 1
ATOM 1609 N N . LYS A 1 202 ? -0.225 -8.322 11.249 1.00 85.44 202 LYS A N 1
ATOM 1610 C CA . LYS A 1 202 ? 0.880 -7.383 11.092 1.00 85.44 202 LYS A CA 1
ATOM 1611 C C . LYS A 1 202 ? 0.931 -6.419 12.266 1.00 85.44 202 LYS A C 1
ATOM 1613 O O . LYS A 1 202 ? -0.085 -6.076 12.870 1.00 85.44 202 LYS A O 1
ATOM 1618 N N . THR A 1 203 ? 2.135 -5.981 12.595 1.00 85.94 203 THR A N 1
ATOM 1619 C CA . THR A 1 203 ? 2.352 -4.852 13.498 1.00 85.94 203 THR A CA 1
ATOM 1620 C C . THR A 1 203 ? 2.614 -3.633 12.636 1.00 85.94 203 THR A C 1
ATOM 1622 O O . THR A 1 203 ? 3.440 -3.709 11.727 1.00 85.94 203 THR A O 1
ATOM 1625 N N . LEU A 1 204 ? 1.918 -2.527 12.899 1.00 81.19 204 LEU A N 1
ATOM 1626 C CA . LEU A 1 204 ? 2.114 -1.308 12.125 1.00 81.19 204 LEU A CA 1
ATOM 1627 C C . LEU A 1 204 ? 3.559 -0.825 12.250 1.00 81.19 204 LEU A C 1
ATOM 1629 O O . LEU A 1 204 ? 4.083 -0.655 13.356 1.00 81.19 204 LEU A O 1
ATOM 1633 N N . SER A 1 205 ? 4.194 -0.600 11.103 1.00 75.06 205 SER A N 1
ATOM 1634 C CA . SER A 1 205 ? 5.535 -0.039 11.045 1.00 75.06 205 SER A CA 1
ATOM 1635 C C . SER A 1 205 ? 5.511 1.424 11.473 1.00 75.06 205 SER A C 1
ATOM 1637 O O . SER A 1 205 ? 4.622 2.197 11.115 1.00 75.06 205 SER A O 1
ATOM 1639 N N . VAL A 1 206 ? 6.517 1.814 12.246 1.00 71.94 206 VAL A N 1
ATOM 1640 C CA . VAL A 1 206 ? 6.743 3.199 12.655 1.00 71.94 206 VAL A CA 1
ATOM 1641 C C . VAL A 1 206 ? 7.937 3.721 11.880 1.00 71.94 206 VAL A C 1
ATOM 1643 O O . VAL A 1 206 ? 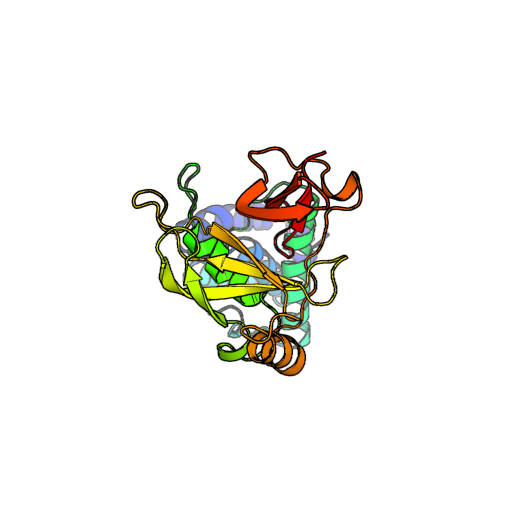8.950 3.025 11.791 1.00 71.94 206 VAL A O 1
ATOM 1646 N N . ALA A 1 207 ? 7.847 4.949 11.374 1.00 65.69 207 ALA A N 1
ATOM 1647 C CA . ALA A 1 207 ? 9.038 5.679 10.963 1.00 65.69 207 ALA A CA 1
ATOM 1648 C C . ALA A 1 207 ? 9.816 6.101 12.222 1.00 65.69 207 ALA A C 1
ATOM 1650 O O . ALA A 1 207 ? 9.592 7.170 12.788 1.00 65.69 207 ALA A O 1
ATOM 1651 N N . ALA A 1 208 ? 10.653 5.195 12.727 1.00 57.81 208 ALA A N 1
ATOM 1652 C CA . ALA A 1 208 ? 11.401 5.355 13.970 1.00 57.81 208 ALA A CA 1
ATOM 1653 C C . ALA A 1 208 ? 12.679 6.189 13.783 1.00 57.81 208 ALA A C 1
ATOM 1655 O O . ALA A 1 208 ? 13.119 6.843 14.727 1.00 57.81 208 ALA A O 1
ATOM 1656 N N . ASN A 1 209 ? 13.245 6.197 12.569 1.00 58.78 209 ASN A N 1
ATOM 1657 C CA . ASN A 1 209 ? 14.516 6.859 12.273 1.00 58.78 209 ASN A CA 1
ATOM 1658 C C . ASN A 1 209 ? 14.333 8.012 11.283 1.00 58.78 209 ASN A C 1
ATOM 1660 O O . ASN A 1 209 ? 13.504 7.938 10.376 1.00 58.78 209 ASN A O 1
ATOM 1664 N N . LYS A 1 210 ? 15.159 9.055 11.425 1.00 60.16 210 LYS A N 1
ATOM 1665 C CA . LYS A 1 210 ? 15.154 10.242 10.554 1.00 60.16 210 LYS A CA 1
ATOM 1666 C C . LYS A 1 210 ? 15.307 9.874 9.072 1.00 60.16 210 LYS A C 1
ATOM 1668 O O . LYS A 1 210 ? 14.528 10.351 8.266 1.00 60.16 210 LYS A O 1
ATOM 1673 N N . GLU A 1 211 ? 16.185 8.926 8.756 1.00 62.62 211 GLU A N 1
ATOM 1674 C CA . GLU A 1 211 ? 16.409 8.396 7.397 1.00 62.62 211 GLU A CA 1
ATOM 1675 C C . GLU A 1 211 ? 15.147 7.801 6.752 1.00 62.62 211 GLU A C 1
ATOM 1677 O O . GLU A 1 211 ? 15.030 7.700 5.535 1.00 62.62 211 GLU A O 1
ATOM 1682 N N . GLN A 1 212 ? 14.176 7.360 7.561 1.00 57.19 212 GLN A N 1
ATOM 1683 C CA . GLN A 1 212 ? 12.907 6.843 7.049 1.00 57.19 212 GLN A CA 1
ATOM 1684 C C . GLN A 1 212 ? 11.941 7.963 6.654 1.00 57.19 212 GLN A C 1
ATOM 1686 O O . GLN A 1 212 ? 10.992 7.675 5.927 1.00 57.19 212 GLN A O 1
ATOM 1691 N N . LEU A 1 213 ? 12.199 9.186 7.124 1.00 58.81 213 LEU A N 1
ATOM 1692 C CA . LEU A 1 213 ? 11.451 10.418 6.878 1.00 58.81 213 LEU A CA 1
ATOM 1693 C C . LEU A 1 213 ? 12.220 11.414 5.993 1.00 58.81 213 LEU A C 1
ATOM 1695 O O . LEU A 1 213 ? 11.652 12.448 5.642 1.00 58.81 213 LEU A O 1
ATOM 1699 N N . ASP A 1 214 ? 13.483 11.139 5.653 1.00 54.94 214 ASP A N 1
ATOM 1700 C CA . ASP A 1 214 ? 14.242 11.956 4.705 1.00 54.94 214 ASP A CA 1
ATOM 1701 C C . ASP A 1 214 ? 13.481 11.979 3.363 1.00 54.94 214 ASP A C 1
ATOM 1703 O O . ASP A 1 214 ? 12.934 10.966 2.925 1.00 54.94 214 ASP A O 1
ATOM 1707 N N . ASP A 1 215 ? 13.334 13.178 2.792 1.00 51.31 215 ASP A N 1
ATOM 1708 C CA . ASP A 1 215 ? 12.521 13.495 1.603 1.00 51.31 215 ASP A CA 1
ATOM 1709 C C . ASP A 1 215 ? 10.999 13.244 1.712 1.00 51.31 215 ASP A C 1
ATOM 1711 O O . ASP A 1 215 ? 10.249 13.428 0.749 1.00 51.31 215 ASP A O 1
ATOM 1715 N N . CYS A 1 216 ? 10.489 12.944 2.911 1.00 55.12 216 CYS A N 1
ATOM 1716 C CA . CYS A 1 216 ? 9.057 12.821 3.193 1.00 55.12 216 CYS A CA 1
ATOM 1717 C C . CYS A 1 216 ? 8.403 14.198 3.409 1.00 55.12 216 CYS A C 1
ATOM 1719 O O . CYS A 1 216 ? 7.968 14.543 4.511 1.00 55.12 216 CYS A O 1
ATOM 1721 N N . CYS A 1 217 ? 8.341 15.025 2.363 1.00 57.28 217 CYS A N 1
ATOM 1722 C CA . CYS A 1 217 ? 7.564 16.266 2.400 1.00 57.28 217 CYS A CA 1
ATOM 1723 C C . CYS A 1 217 ? 6.052 15.976 2.254 1.00 57.28 217 CYS A C 1
ATOM 1725 O O . CYS A 1 217 ? 5.682 14.900 1.782 1.00 57.28 217 CYS A O 1
ATOM 1727 N N . PRO A 1 218 ? 5.143 16.904 2.617 1.00 53.31 218 PRO A N 1
ATOM 1728 C CA . PRO A 1 218 ? 3.697 16.675 2.503 1.00 53.31 218 PRO A CA 1
ATOM 1729 C C . PRO A 1 218 ? 3.223 16.260 1.099 1.00 53.31 218 PRO A C 1
ATOM 1731 O O . PRO A 1 218 ? 2.264 15.510 0.979 1.00 53.31 218 PRO A O 1
ATOM 1734 N N . GLY A 1 219 ? 3.911 16.695 0.034 1.00 56.50 219 GLY A N 1
ATOM 1735 C CA . GLY A 1 219 ? 3.627 16.272 -1.347 1.00 56.50 219 GLY A CA 1
ATOM 1736 C C . GLY A 1 219 ? 4.156 14.877 -1.717 1.00 56.50 219 GLY A C 1
ATOM 1737 O O . GLY A 1 219 ? 3.850 14.368 -2.791 1.00 56.50 219 GLY A O 1
ATOM 1738 N N . GLN A 1 220 ? 4.953 14.268 -0.841 1.00 58.56 220 GLN A N 1
ATOM 1739 C CA . GLN A 1 220 ? 5.568 12.946 -0.975 1.00 58.56 220 GLN A CA 1
ATOM 1740 C C . GLN A 1 220 ? 5.017 11.957 0.064 1.00 58.56 220 GLN A C 1
ATOM 1742 O O . GLN A 1 220 ? 5.564 10.869 0.226 1.00 58.56 220 GLN A O 1
ATOM 1747 N N . PHE A 1 221 ? 3.950 12.317 0.782 1.00 62.47 221 PHE A N 1
ATOM 1748 C CA . PHE A 1 221 ? 3.305 11.460 1.767 1.00 62.47 221 PHE A CA 1
ATOM 1749 C C . PHE A 1 221 ? 1.797 11.446 1.545 1.00 62.47 221 PHE A C 1
ATOM 1751 O O . PHE A 1 221 ? 1.098 12.432 1.780 1.00 62.47 221 PHE A O 1
ATOM 1758 N N . GLU A 1 222 ? 1.288 10.294 1.127 1.00 68.94 222 GLU A N 1
ATOM 1759 C CA . GLU A 1 222 ? -0.137 10.066 0.978 1.00 68.94 222 GLU A CA 1
ATOM 1760 C C . GLU A 1 222 ? -0.747 9.822 2.359 1.00 68.94 222 GLU A C 1
ATOM 1762 O O . GLU A 1 222 ? -0.735 8.698 2.872 1.00 68.94 222 GLU A O 1
ATOM 1767 N N . LEU A 1 223 ? -1.276 10.878 2.984 1.00 70.94 223 LEU A N 1
ATOM 1768 C CA . LEU A 1 223 ? -2.033 10.733 4.221 1.00 70.94 223 LEU A CA 1
ATOM 1769 C C . LEU A 1 223 ? -3.325 9.963 3.930 1.00 70.94 223 LEU A C 1
ATOM 1771 O O . LEU A 1 223 ? -4.233 10.464 3.269 1.00 70.94 223 LEU A O 1
ATOM 1775 N N . ASN A 1 224 ? -3.419 8.745 4.455 1.00 70.62 224 ASN A N 1
ATOM 1776 C CA . ASN A 1 224 ? -4.589 7.900 4.256 1.00 70.62 224 ASN A CA 1
ATOM 1777 C C . ASN A 1 224 ? -5.625 8.094 5.368 1.00 70.62 224 ASN A C 1
ATOM 1779 O O . ASN A 1 224 ? -6.826 8.069 5.104 1.00 70.62 224 ASN A O 1
ATOM 1783 N N . LEU A 1 225 ? -5.157 8.262 6.606 1.00 75.44 225 LEU A N 1
ATOM 1784 C CA . LEU A 1 225 ? -5.984 8.547 7.776 1.00 75.44 225 LEU A CA 1
ATOM 1785 C C . LEU A 1 225 ? -5.124 9.061 8.933 1.00 75.44 225 LEU A C 1
ATOM 1787 O O . LEU A 1 225 ? -3.911 8.851 8.985 1.00 75.44 225 LEU A O 1
ATOM 1791 N N . VAL A 1 226 ? -5.782 9.693 9.899 1.00 78.00 226 VAL A N 1
ATOM 1792 C CA . VAL A 1 226 ? -5.189 10.038 11.192 1.00 78.00 226 VAL A CA 1
ATOM 1793 C C . VAL A 1 226 ? -5.753 9.088 12.237 1.00 78.00 226 VAL A C 1
ATOM 1795 O O . VAL A 1 226 ? -6.965 8.991 12.407 1.00 78.00 226 VAL A O 1
ATOM 1798 N N . LEU A 1 227 ? -4.869 8.378 12.928 1.00 81.75 227 LEU A N 1
ATOM 1799 C CA . LEU A 1 227 ? -5.198 7.541 14.071 1.00 81.75 227 LEU A CA 1
ATOM 1800 C C . LEU A 1 227 ? -5.110 8.376 15.347 1.00 81.75 227 LEU A C 1
ATOM 1802 O O . LEU A 1 227 ? -4.098 9.035 15.593 1.00 81.75 227 LEU A O 1
ATOM 1806 N N . VAL A 1 228 ? -6.141 8.296 16.185 1.00 78.50 228 VAL A N 1
ATOM 1807 C CA . VAL A 1 228 ? -6.187 8.979 17.484 1.00 78.50 228 VAL A CA 1
ATOM 1808 C C . VAL A 1 228 ? -6.234 7.941 18.594 1.00 78.50 228 VAL A C 1
ATOM 1810 O O . VAL A 1 228 ? -7.127 7.098 18.621 1.00 78.50 228 VAL A O 1
ATOM 1813 N N . MET A 1 229 ? -5.272 7.992 19.515 1.00 80.88 229 MET A N 1
ATOM 1814 C CA . MET A 1 229 ? -5.162 7.053 20.633 1.00 80.88 229 MET A CA 1
ATOM 1815 C C . MET A 1 229 ? -5.182 7.782 21.984 1.00 80.88 229 MET A C 1
ATOM 1817 O O . MET A 1 229 ? -4.414 8.729 22.165 1.00 80.88 229 MET A O 1
ATOM 1821 N N . PRO A 1 230 ? -5.948 7.300 22.980 1.00 73.88 230 PRO A N 1
ATOM 1822 C CA . PRO A 1 230 ? -5.803 7.734 24.368 1.00 73.88 230 PRO A CA 1
ATOM 1823 C C . PRO A 1 230 ? -4.412 7.397 24.935 1.00 73.88 230 PRO A C 1
ATOM 1825 O O . PRO A 1 230 ? -3.964 6.244 24.922 1.00 73.88 230 PRO A O 1
ATOM 1828 N N . TRP A 1 231 ? -3.722 8.393 25.489 1.00 75.88 231 TRP A N 1
ATOM 1829 C CA . TRP A 1 231 ? -2.379 8.246 26.047 1.00 75.88 231 TRP A CA 1
ATOM 1830 C C . TRP A 1 231 ? -2.229 8.981 27.382 1.00 75.88 231 TRP A C 1
ATOM 1832 O O . TRP A 1 231 ? -2.025 10.195 27.437 1.00 75.88 231 TRP A O 1
ATOM 1842 N N . GLY A 1 232 ? -2.300 8.230 28.484 1.00 78.12 232 GLY A N 1
ATOM 1843 C CA . GLY A 1 232 ? -2.285 8.815 29.824 1.00 78.12 232 GLY A CA 1
ATOM 1844 C C . GLY A 1 232 ? -3.498 9.723 30.030 1.00 78.12 232 GLY A C 1
ATOM 1845 O O . GLY A 1 232 ? -4.627 9.268 29.890 1.00 78.12 232 GLY A O 1
ATOM 1846 N N . LYS A 1 233 ? -3.260 11.003 30.346 1.00 75.56 233 LYS A N 1
ATOM 1847 C CA . LYS A 1 233 ? -4.314 12.021 30.521 1.00 75.56 233 LYS A CA 1
ATOM 1848 C C . LYS A 1 233 ? -4.718 12.738 29.222 1.00 75.56 233 LYS A C 1
ATOM 1850 O O . LYS A 1 233 ? -5.551 13.634 29.276 1.00 75.56 233 LYS A O 1
ATOM 1855 N N . GLY A 1 234 ? -4.105 12.404 28.085 1.00 80.31 234 GLY A N 1
ATOM 1856 C CA . GLY A 1 234 ? -4.325 13.095 26.812 1.00 80.31 234 GLY A CA 1
ATOM 1857 C C . GLY A 1 234 ? -4.514 12.146 25.635 1.00 80.31 234 GLY A C 1
ATOM 1858 O O . GLY A 1 234 ? -4.803 10.962 25.809 1.00 80.31 234 GLY A O 1
ATOM 1859 N N . TYR A 1 235 ? -4.313 12.676 24.430 1.00 77.06 235 TYR A N 1
ATOM 1860 C CA . TYR A 1 235 ? -4.417 11.940 23.172 1.00 77.06 235 TYR A CA 1
ATOM 1861 C C . TYR A 1 235 ? -3.108 12.027 22.391 1.00 77.06 235 TYR A C 1
ATOM 1863 O O . TYR A 1 235 ? -2.399 13.031 22.457 1.00 77.06 235 TYR A O 1
ATOM 1871 N N . ARG A 1 236 ? -2.796 10.972 21.641 1.00 75.31 236 ARG A N 1
ATOM 1872 C CA . ARG A 1 236 ? -1.735 10.961 20.634 1.00 75.31 236 ARG A CA 1
ATOM 1873 C C . ARG A 1 236 ? -2.340 10.801 19.256 1.00 75.31 236 ARG A C 1
ATOM 1875 O O . ARG A 1 236 ? -3.213 9.957 19.056 1.00 75.31 236 ARG A O 1
ATOM 1882 N N . TYR A 1 237 ? -1.814 11.582 18.326 1.00 76.44 237 TYR A N 1
ATOM 1883 C CA . TYR A 1 237 ? -2.186 11.546 16.926 1.00 76.44 237 TYR A CA 1
ATOM 1884 C C . TYR A 1 237 ? -1.054 10.887 16.148 1.00 76.44 237 TYR A C 1
ATOM 1886 O O . TYR A 1 237 ? 0.124 11.202 16.338 1.00 76.44 237 TYR A O 1
ATOM 1894 N N . ALA A 1 238 ? -1.416 9.949 15.287 1.00 75.25 238 ALA A N 1
ATOM 1895 C CA . ALA A 1 238 ? -0.497 9.352 14.341 1.00 75.25 238 ALA A CA 1
ATOM 1896 C C . ALA A 1 238 ? -1.081 9.489 12.941 1.00 75.25 238 ALA A C 1
ATOM 1898 O O . ALA A 1 238 ? -2.183 9.017 12.670 1.00 75.25 238 ALA A O 1
ATOM 1899 N N . ALA A 1 239 ? -0.335 10.125 12.050 1.00 75.00 239 ALA A N 1
ATOM 1900 C CA . ALA A 1 239 ? -0.626 10.057 10.633 1.00 75.00 239 ALA A CA 1
ATOM 1901 C C . ALA A 1 239 ? -0.258 8.655 10.146 1.00 75.00 239 ALA A C 1
ATOM 1903 O O . ALA A 1 239 ? 0.845 8.172 10.399 1.00 75.00 239 ALA A O 1
ATOM 1904 N N . TYR A 1 240 ? -1.186 7.996 9.469 1.00 78.12 240 TYR A N 1
ATOM 1905 C CA . TYR A 1 240 ? -0.941 6.730 8.803 1.00 78.12 240 TYR A CA 1
ATOM 1906 C C . TYR A 1 240 ? -1.100 6.950 7.307 1.00 78.12 240 TYR A C 1
ATOM 1908 O O . TYR A 1 240 ? -2.118 7.465 6.830 1.00 78.12 240 TYR A O 1
ATOM 1916 N N . GLY A 1 241 ? -0.062 6.597 6.567 1.00 72.31 241 GLY A N 1
ATOM 1917 C CA . GLY A 1 241 ? 0.020 6.919 5.159 1.00 72.31 241 GLY A CA 1
ATOM 1918 C C . GLY A 1 241 ? 1.147 6.185 4.471 1.00 72.31 241 GLY A C 1
ATOM 1919 O O . GLY A 1 241 ? 1.817 5.332 5.063 1.00 72.31 241 GLY A O 1
ATOM 1920 N N . ILE A 1 242 ? 1.310 6.512 3.196 1.00 67.44 242 ILE A N 1
ATOM 1921 C CA . ILE A 1 242 ? 2.296 5.883 2.331 1.00 67.44 242 ILE A CA 1
ATOM 1922 C C . ILE A 1 242 ? 3.243 6.958 1.806 1.00 67.44 242 ILE A C 1
ATOM 1924 O O . ILE A 1 242 ? 2.788 7.918 1.182 1.00 67.44 242 ILE A O 1
ATOM 1928 N N . PRO A 1 243 ? 4.555 6.814 2.020 1.00 61.88 243 PRO A N 1
ATOM 1929 C CA . PRO A 1 243 ? 5.533 7.633 1.319 1.00 61.88 243 PRO A CA 1
ATOM 1930 C C . PRO A 1 243 ? 5.458 7.370 -0.193 1.00 61.88 243 PRO A C 1
ATOM 1932 O O . PRO A 1 243 ? 5.512 6.231 -0.647 1.00 61.88 243 PRO A O 1
ATOM 1935 N N . HIS A 1 244 ? 5.408 8.412 -1.011 1.00 56.50 244 HIS A N 1
ATOM 1936 C CA . HIS A 1 244 ? 5.415 8.278 -2.469 1.00 56.50 244 HIS A CA 1
ATOM 1937 C C . HIS A 1 244 ? 6.702 7.625 -2.999 1.00 56.50 244 HIS A C 1
ATOM 1939 O O . HIS A 1 244 ? 6.666 7.010 -4.060 1.00 56.50 244 HIS A O 1
ATOM 1945 N N . TYR A 1 245 ? 7.799 7.707 -2.238 1.00 53.16 245 TYR A N 1
ATOM 1946 C CA . TYR A 1 245 ? 9.120 7.168 -2.572 1.00 53.16 245 TYR A CA 1
ATOM 1947 C C . TYR A 1 245 ? 9.353 5.719 -2.105 1.00 53.16 245 TYR A C 1
ATOM 1949 O O . TYR A 1 245 ? 10.398 5.150 -2.408 1.00 53.16 245 TYR A O 1
ATOM 1957 N N . LYS A 1 246 ? 8.423 5.101 -1.356 1.00 55.78 246 LYS A N 1
ATOM 1958 C CA . LYS A 1 246 ? 8.503 3.673 -0.986 1.00 55.78 246 LYS A CA 1
ATOM 1959 C C . LYS A 1 246 ? 7.154 3.000 -1.181 1.00 55.78 246 LYS A C 1
ATOM 1961 O O . LYS A 1 246 ? 6.234 3.166 -0.387 1.00 55.78 246 LYS A O 1
ATOM 1966 N N . THR A 1 247 ? 7.052 2.246 -2.267 1.00 51.03 247 THR A N 1
ATOM 1967 C CA . THR A 1 247 ? 5.819 1.600 -2.737 1.00 51.03 247 THR A CA 1
ATOM 1968 C C . THR A 1 247 ? 5.483 0.307 -1.994 1.00 51.03 247 THR A C 1
ATOM 1970 O O . THR A 1 247 ? 4.376 -0.207 -2.148 1.00 51.03 247 THR A O 1
ATOM 1973 N N . ASP A 1 248 ? 6.407 -0.201 -1.179 1.00 51.81 248 ASP A N 1
ATOM 1974 C CA . ASP A 1 248 ? 6.348 -1.509 -0.526 1.00 51.81 248 ASP A CA 1
ATOM 1975 C C . ASP A 1 248 ? 5.959 -1.459 0.961 1.00 51.81 248 ASP A C 1
ATOM 1977 O O . ASP A 1 248 ? 5.849 -2.508 1.599 1.00 51.81 248 ASP A O 1
ATOM 1981 N N . ARG A 1 249 ? 5.750 -0.266 1.541 1.00 56.38 249 ARG A N 1
ATOM 1982 C CA . ARG A 1 249 ? 5.479 -0.134 2.980 1.00 56.38 249 ARG A CA 1
ATOM 1983 C C . ARG A 1 249 ? 4.559 1.024 3.355 1.00 56.38 249 ARG A C 1
ATOM 1985 O O . ARG A 1 249 ? 4.704 2.150 2.887 1.00 56.38 249 ARG A O 1
ATOM 1992 N N . ASP A 1 250 ? 3.670 0.749 4.299 1.00 63.91 250 ASP A N 1
ATOM 1993 C CA . ASP A 1 250 ? 2.939 1.729 5.095 1.00 63.91 250 ASP A CA 1
ATOM 1994 C C . ASP A 1 250 ? 3.725 2.081 6.365 1.00 63.91 250 ASP A C 1
ATOM 1996 O O . ASP A 1 250 ? 4.380 1.221 6.955 1.00 63.91 250 ASP A O 1
ATOM 2000 N N . PHE A 1 251 ? 3.662 3.331 6.829 1.00 66.56 251 PHE A N 1
ATOM 2001 C CA . PHE A 1 251 ? 4.176 3.650 8.162 1.00 66.56 251 PHE A CA 1
ATOM 2002 C C . PHE A 1 251 ? 3.369 4.717 8.890 1.00 66.56 251 PHE A C 1
ATOM 2004 O O . PHE A 1 251 ? 2.707 5.574 8.303 1.00 66.56 251 PHE A O 1
ATOM 2011 N N . MET A 1 252 ? 3.452 4.649 10.216 1.00 66.56 252 MET A N 1
ATOM 2012 C CA . MET A 1 252 ? 2.938 5.660 11.123 1.00 66.56 252 MET A CA 1
ATOM 2013 C C . MET A 1 252 ? 3.971 6.768 11.343 1.00 66.56 252 MET A C 1
ATOM 2015 O O . MET A 1 252 ? 5.128 6.489 11.674 1.00 66.56 252 MET A O 1
ATOM 2019 N N . VAL A 1 253 ? 3.521 8.018 11.239 1.00 68.12 253 VAL A N 1
ATOM 2020 C CA . VAL A 1 253 ? 4.244 9.221 11.665 1.00 68.12 253 VAL A CA 1
ATOM 2021 C C . VAL A 1 253 ? 3.573 9.761 12.920 1.00 68.12 253 VAL A C 1
ATOM 2023 O O . VAL A 1 253 ? 2.392 10.104 12.909 1.00 68.12 253 VAL A O 1
ATOM 2026 N N . PHE A 1 254 ? 4.321 9.834 14.017 1.00 63.06 254 PHE A N 1
ATOM 2027 C CA . PHE A 1 254 ? 3.830 10.420 15.261 1.00 63.06 254 PHE A CA 1
ATOM 2028 C C . PHE A 1 254 ? 3.988 11.940 15.239 1.00 63.06 254 PHE A C 1
ATOM 2030 O O . PHE A 1 254 ? 5.040 12.447 14.845 1.00 63.06 254 PHE A O 1
ATOM 2037 N N . SER A 1 255 ? 2.976 12.668 15.717 1.00 53.97 255 SER A N 1
ATOM 2038 C CA . SER A 1 255 ? 3.168 14.074 16.076 1.00 53.97 255 SER A CA 1
ATOM 2039 C C . SER A 1 255 ? 4.145 14.153 17.256 1.00 53.97 255 SER A C 1
ATOM 2041 O O . SER A 1 255 ? 3.939 13.451 18.253 1.00 53.97 255 SER A O 1
ATOM 2043 N N . LYS A 1 256 ? 5.201 14.966 17.139 1.00 51.22 256 LYS A N 1
ATOM 2044 C CA . LYS A 1 256 ? 6.065 15.309 18.279 1.00 51.22 256 LYS A CA 1
ATOM 2045 C C . LYS A 1 256 ? 5.303 16.126 19.314 1.00 51.22 256 LYS A C 1
ATOM 2047 O O . LYS A 1 256 ? 4.485 16.970 18.890 1.00 51.22 256 LYS A O 1
#